Protein 4OKI (pdb70)

B-factor: mean 28.77, std 11.34, range [10.83, 97.24]

InterPro domains:
  IPR001227 Acyl transferase domain superfamily [G3DSA:3.40.366.10] (486-887)
  IPR006162 Phosphopantetheine attachment site [PS00012] (2100-2115)
  IPR009081 Phosphopantetheine binding ACP domain [PF00550] (2077-2141)
  IPR009081 Phosphopantetheine binding ACP domain [PS50075] (2069-2145)
  IPR011032 GroES-like superfamily [SSF50129] (1461-1596)
  IPR013154 Alcohol dehydrogenase-like, N-terminal [PF08240] (1485-1552)
  IPR013968 Polyketide synthase-like, ketoreductase domain [PF08659] (1802-1980)
  IPR014030 Beta-ketoacyl synthase-like, N-terminal domain [PF00109] (35-288)
  IPR014031 Beta-ketoacyl synthase, C-terminal domain [PF02801] (296-413)
  IPR014043 Acyl transferase domain [PF00698] (572-890)
  IPR014043 Acyl transferase domain [SM00827] (574-872)
  IPR016035 Acyl transferase/acyl hydrolase/lysophospholipase [SSF52151] (571-855)
  IPR016036 Malonyl-CoA ACP transacylase, ACP-binding [SSF55048] (694-757)
  IPR016039 Thiolase-like [G3DSA:3.40.47.10] (25-484)
  IPR016039 Thiolase-like [SSF53901] (32-411)
  IPR018201 Beta-ketoacyl synthase, active site [PS00606] (201-217)
  IPR020806 Polyketide synthase-like, phosphopantetheine-binding domain [SM00823] (2075-2145)
  IPR020807 Polyketide/metazoan fatty acid synthase-like, dehydratase domain [SM00826] (928-1093)
  IPR020841 Polyketide synthase, beta-ketoacyl synthase domain [PS52004] (34-462)
  IPR020841 Polyketide synthase, beta-ketoacyl synthase domain [SM00825] (37-465)

Organism: Mycobacterium tuberculosis (strain ATCC 25618 / H37Rv) (NCBI:txid83332)

CATH classification: 3.40.50.720

Sequence (360 aa):
NEAATFGVAYLTAWHSLCEVGRLSPGERRVLIHSATGGVGMMAAVSIAKMIGARRIYTTAGSDAKREMLSRLGVEYVGDSRSVDFADEILELTDGYGVDVVLNSLAGEAIQRGVQILAPGGRFIELGKKDVYADASLGLAALAKSASFSVVDLDLNLKLQPARYRQLLQHILQHVADGKLEVLGEAATFGVAYLTAWHSLCEVGRLS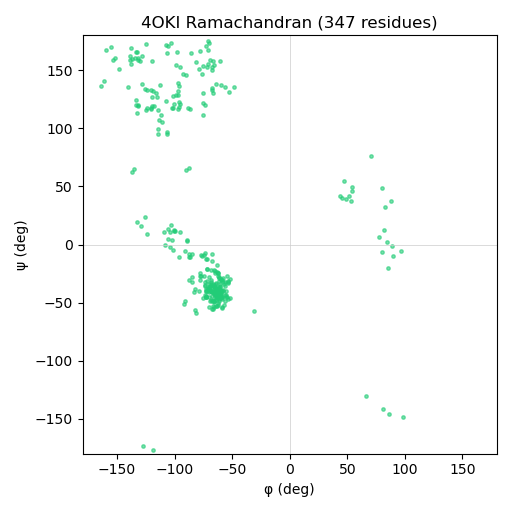SPGERVLIHSATGGVGMAAVSIAKMIGARRIYTTAGSDAKREMLSRLGVEYVGDSRSVDFADEILELTDGYGVDVVVLNSLAGEAIQRGVQILAPGGRFIELGKKDVYADASLGLAALAKSASFSVVDLDLNLKLQPARYRQLLQHILQHVADDGKLEVL

Radius of gyration: 20.5 Å; Cα contacts (8 Å, |Δi|>4): 747; chains: 2; bounding box: 50×54×50 Å

Solvent-accessible surface area: 15820 Å² total; per-residue (Å²): 114,151,88,66,92,60,8,72,9,8,9,10,0,21,19,0,0,34,66,6,0,66,13,33,104,42,23,37,0,0,0,4,43,0,38,34,50,40,5,22,1,0,0,2,0,0,85,64,30,41,14,91,7,2,0,0,1,39,39,115,60,90,55,89,82,0,57,164,50,48,32,80,25,42,5,53,17,193,32,28,90,1,0,90,80,0,58,146,93,7,137,54,91,0,0,10,0,0,4,0,56,24,67,49,127,6,5,67,60,0,4,116,3,14,2,46,20,0,15,0,0,0,26,11,147,103,116,50,1,49,150,29,57,2,34,0,32,48,0,9,116,9,3,4,0,7,4,4,52,14,96,33,14,55,155,82,77,66,47,117,11,155,124,17,50,105,89,0,73,86,40,42,82,79,64,127,2,125,66,39,112,121,102,36,97,88,20,61,5,9,11,8,0,17,20,0,0,33,66,7,0,69,13,35,106,41,22,37,0,0,0,5,38,0,31,14,20,32,4,36,1,0,0,2,0,0,77,61,31,40,13,96,6,3,0,0,2,18,42,107,63,87,50,102,96,0,57,178,53,64,28,81,25,40,5,51,19,192,36,44,86,1,0,92,79,0,61,141,96,8,145,54,94,0,0,9,0,0,3,0,55,22,68,47,66,7,4,69,61,0,7,116,4,22,2,47,20,0,15,1,0,0,38,15,163,108,118,55,3,45,150,30,60,4,36,0,34,50,0,9,131,9,3,4,0,8,5,7,56,15,97,40,14,55,159,88,77,69,62,124,9,151,127,14,49,122,92,0,71,106,34,52,84,65,62,126,3,126,64,73

Structure (mmCIF, N/CA/C/O backbone):
data_4OKI
#
_entry.id   4OKI
#
_cell.length_a   59.885
_cell.length_b   78.743
_cell.length_c   88.796
_cell.angle_alpha   90.000
_cell.angle_beta   90.000
_cell.angle_gamma   90.000
#
_symmetry.space_group_name_H-M   'P 21 21 21'
#
loop_
_entity.id
_entity.type
_entity.pdbx_description
1 polymer 'Phthiocerol synthesis polyketide synthase type I PpsC'
2 non-polymer 'SODIUM ION'
3 non-polymer (4S)-2-METHYL-2,4-PENTANEDIOL
4 water water
#
loop_
_atom_site.group_PDB
_atom_site.id
_atom_site.type_symbol
_atom_site.label_atom_id
_atom_site.label_alt_id
_atom_site.label_comp_id
_atom_site.label_asym_id
_atom_site.label_entity_id
_atom_site.label_seq_id
_atom_site.pdbx_PDB_ins_code
_atom_site.Cartn_x
_atom_site.Cartn_y
_atom_site.Cartn_z
_atom_site.occupancy
_atom_site.B_iso_or_equiv
_atom_site.auth_seq_id
_atom_site.auth_comp_id
_atom_site.auth_asym_id
_atom_site.auth_atom_id
_atom_site.pdbx_PDB_model_num
ATOM 1 N N . ASN A 1 35 ? -3.454 -36.529 17.937 1.00 40.91 670 ASN A N 1
ATOM 2 C CA . ASN A 1 35 ? -4.678 -35.893 17.264 1.00 39.72 670 ASN A CA 1
ATOM 3 C C . ASN A 1 35 ? -5.261 -34.791 18.157 1.00 39.38 670 ASN A C 1
ATOM 4 O O . ASN A 1 35 ? -5.536 -33.713 17.653 1.00 36.70 670 ASN A O 1
ATOM 6 N N . GLU A 1 36 ? -5.403 -35.041 19.471 1.00 32.42 671 GLU A N 1
ATOM 7 C CA . GLU A 1 36 ? -6.001 -34.051 20.412 1.00 29.85 671 GLU A CA 1
ATOM 8 C C . GLU A 1 36 ? -5.155 -32.817 20.444 1.00 28.62 671 GLU A C 1
ATOM 9 O O . GLU A 1 36 ? -5.764 -31.688 20.354 1.00 26.14 671 GLU A O 1
ATOM 15 N N . ALA A 1 37 ? -3.825 -32.953 20.545 1.00 27.07 672 ALA A N 1
ATOM 16 C CA . ALA A 1 37 ? -2.888 -31.766 20.636 1.00 24.91 672 ALA A CA 1
ATOM 17 C C . ALA A 1 37 ? -3.044 -30.976 19.340 1.00 28.09 672 ALA A C 1
ATOM 18 O O . ALA A 1 37 ? -3.184 -29.744 19.385 1.00 24.90 672 ALA A O 1
ATOM 20 N N . ALA A 1 38 ? -3.058 -31.643 18.206 1.00 26.84 673 ALA A N 1
ATOM 21 C CA . ALA A 1 38 ? -3.175 -30.975 16.937 1.00 26.03 673 ALA A CA 1
ATOM 22 C C . ALA A 1 38 ? -4.500 -30.225 16.770 1.00 24.80 673 ALA A C 1
ATOM 23 O O . ALA A 1 38 ? -4.534 -29.149 16.234 1.00 26.41 673 ALA A O 1
ATOM 25 N N . THR A 1 39 ? -5.579 -30.815 17.233 1.00 30.00 674 THR A N 1
ATOM 26 C CA . THR A 1 39 ? -6.888 -30.224 17.104 1.00 30.00 674 THR A CA 1
ATOM 27 C C . THR A 1 39 ? -6.938 -28.919 17.879 1.00 30.00 674 THR A C 1
ATOM 28 O O . THR A 1 39 ? -7.431 -27.945 17.409 1.00 30.00 674 THR A O 1
ATOM 32 N N . PHE A 1 40 ? -6.417 -28.967 19.081 1.00 24.51 675 PHE A N 1
ATOM 33 C CA . PHE A 1 40 ? -6.397 -27.798 19.939 1.00 20.86 675 PHE A CA 1
ATOM 34 C C . PHE A 1 40 ? -5.522 -26.735 19.273 1.00 21.62 675 PHE A C 1
ATOM 35 O O . PHE A 1 40 ? -5.965 -25.536 19.181 1.00 21.91 675 PHE A O 1
ATOM 43 N N . GLY A 1 41 ? -4.323 -27.052 18.747 1.00 22.59 676 GLY A N 1
ATOM 44 C CA . GLY A 1 41 ? -3.419 -26.029 18.168 1.00 20.41 676 GLY A CA 1
ATOM 45 C C . GLY A 1 41 ? -4.128 -25.362 16.952 1.00 22.54 676 GLY A C 1
ATOM 46 O O . GLY A 1 41 ? -3.949 -24.124 16.718 1.00 21.92 676 GLY A O 1
ATOM 47 N N . VAL A 1 42 ? -4.758 -26.157 16.079 1.00 21.82 677 VAL A N 1
ATOM 48 C CA . VAL A 1 42 ? -5.433 -25.584 14.889 1.00 23.08 677 VAL A CA 1
ATOM 49 C C . VAL A 1 42 ? -6.547 -24.626 15.405 1.00 21.45 677 VAL A C 1
ATOM 50 O O . VAL A 1 42 ? -6.642 -23.471 14.878 1.00 22.83 677 VAL A O 1
ATOM 54 N N . ALA A 1 43 ? -7.329 -25.026 16.397 1.00 21.85 678 ALA A N 1
ATOM 55 C CA . ALA A 1 43 ? -8.510 -24.236 16.805 1.00 19.53 678 ALA A CA 1
ATOM 56 C C . ALA A 1 43 ? -7.964 -22.921 17.364 1.00 20.24 678 ALA A C 1
ATOM 57 O O . ALA A 1 43 ? -8.509 -21.841 16.963 1.00 18.37 678 ALA A O 1
ATOM 59 N N . TYR A 1 44 ? -7.002 -22.982 18.250 1.00 18.61 679 TYR A N 1
ATOM 60 C CA . TYR A 1 44 ? -6.518 -21.788 18.897 1.00 18.62 679 TYR A CA 1
ATOM 61 C C . TYR A 1 44 ? -5.654 -20.884 18.007 1.00 18.24 679 TYR A C 1
ATOM 62 O O . TYR A 1 44 ? -5.740 -19.721 18.111 1.00 17.94 679 TYR A O 1
ATOM 71 N N . LEU A 1 45 ? -4.852 -21.459 17.129 1.00 30.00 680 LEU A N 1
ATOM 72 C CA . LEU A 1 45 ? -4.122 -20.642 16.182 1.00 30.00 680 LEU A CA 1
ATOM 73 C C . LEU A 1 45 ? -5.085 -19.928 15.243 1.00 30.00 680 LEU A C 1
ATOM 74 O O . LEU A 1 45 ? -4.905 -18.808 14.895 1.00 30.00 680 LEU A O 1
ATOM 79 N N . THR A 1 46 ? -6.109 -20.626 14.808 1.00 16.81 681 THR A N 1
ATOM 80 C CA . THR A 1 46 ? -7.061 -20.009 13.915 1.00 16.47 681 THR A CA 1
ATOM 81 C C . THR A 1 46 ? -7.769 -18.823 14.599 1.00 16.93 681 THR A C 1
ATOM 82 O O . THR A 1 46 ? -7.861 -17.763 14.069 1.00 18.16 681 THR A O 1
ATOM 86 N N . ALA A 1 47 ? -8.279 -19.084 15.776 1.00 16.58 682 ALA A N 1
ATOM 87 C CA . ALA A 1 47 ? -9.065 -18.039 16.504 1.00 16.59 682 ALA A CA 1
ATOM 88 C C . ALA A 1 47 ? -8.143 -16.910 16.908 1.00 18.15 682 ALA A C 1
ATOM 89 O O . ALA A 1 47 ? -8.590 -15.717 16.759 1.00 16.86 682 ALA A O 1
ATOM 91 N N . TRP A 1 48 ? -6.915 -17.152 17.383 1.00 17.10 683 TRP A N 1
ATOM 92 C CA . TRP A 1 48 ? -6.072 -16.032 17.798 1.00 16.47 683 TRP A CA 1
ATOM 93 C C . TRP A 1 48 ? -5.562 -15.262 16.617 1.00 17.52 683 TRP A C 1
ATOM 94 O O . TRP A 1 48 ? -5.595 -14.000 16.599 1.00 17.29 683 TRP A O 1
ATOM 105 N N . HIS A 1 49 ? -5.083 -15.883 15.528 1.00 16.89 684 HIS A N 1
ATOM 106 C CA . HIS A 1 49 ? -4.610 -15.114 14.405 1.00 14.82 684 HIS A CA 1
ATOM 107 C C . HIS A 1 49 ? -5.792 -14.319 13.854 1.00 15.93 684 HIS A C 1
ATOM 108 O O . HIS A 1 49 ? -5.613 -13.161 13.447 1.00 17.05 684 HIS A O 1
ATOM 115 N N . SER A 1 50 ? -6.975 -14.947 13.777 1.00 16.45 685 SER A N 1
ATOM 116 C CA . SER A 1 50 ? -8.121 -14.240 13.208 1.00 15.39 685 SER A CA 1
ATOM 117 C C . SER A 1 50 ? -8.560 -13.068 14.075 1.00 18.33 685 SER A C 1
ATOM 118 O O . SER A 1 50 ? -8.782 -11.977 13.509 1.00 17.02 685 SER A O 1
ATOM 121 N N . LEU A 1 51 ? -8.810 -13.284 15.350 1.00 16.76 686 LEU A N 1
ATOM 122 C CA . LEU A 1 51 ? -9.378 -12.160 16.195 1.00 15.47 686 LEU A CA 1
ATOM 123 C C . LEU A 1 51 ? -8.323 -11.208 16.585 1.00 21.01 686 LEU A C 1
ATOM 124 O O . LEU A 1 51 ? -8.613 -9.994 16.580 1.00 20.06 686 LEU A O 1
ATOM 129 N N . CYS A 1 52 ? -7.119 -11.627 16.934 1.00 18.14 687 CYS A N 1
ATOM 130 C CA . CYS A 1 52 ? -6.117 -10.701 17.488 1.00 18.17 687 CYS A CA 1
ATOM 131 C C . CYS A 1 52 ? -5.282 -10.110 16.441 1.00 18.65 687 CYS A C 1
ATOM 132 O O . CYS A 1 52 ? -5.079 -8.814 16.407 1.00 25.15 687 CYS A O 1
ATOM 135 N N . GLU A 1 53 ? -4.707 -10.879 15.495 1.00 16.76 688 GLU A N 1
ATOM 136 C CA . GLU A 1 53 ? -3.796 -10.315 14.553 1.00 17.29 688 GLU A CA 1
ATOM 137 C C . GLU A 1 53 ? -4.497 -9.633 13.377 1.00 20.12 688 GLU A C 1
ATOM 138 O O . GLU A 1 53 ? -4.268 -8.424 13.080 1.00 25.39 688 GLU A O 1
ATOM 144 N N . VAL A 1 54 ? -5.345 -10.356 12.678 1.00 16.09 689 VAL A N 1
ATOM 145 C CA . VAL A 1 54 ? -6.068 -9.814 11.551 1.00 15.10 689 VAL A CA 1
ATOM 146 C C . VAL A 1 54 ? -7.180 -8.914 12.087 1.00 16.35 689 VAL A C 1
ATOM 147 O O . VAL A 1 54 ? -7.393 -7.844 11.457 1.00 20.64 689 VAL A O 1
ATOM 151 N N . GLY A 1 55 ? -7.936 -9.330 13.073 1.00 15.94 690 GLY A N 1
ATOM 152 C CA . GLY A 1 55 ? -9.151 -8.643 13.463 1.00 18.58 690 GLY A CA 1
ATOM 153 C C . GLY A 1 55 ? -8.886 -7.535 14.442 1.00 18.27 690 GLY A C 1
ATOM 154 O O . GLY A 1 55 ? -9.868 -6.849 14.720 1.00 19.57 690 GLY A O 1
ATOM 155 N N . ARG A 1 56 ? -7.719 -7.397 15.009 1.00 17.37 691 ARG A N 1
ATOM 156 C CA . ARG A 1 56 ? -7.447 -6.298 15.919 1.00 20.17 691 ARG A CA 1
ATOM 157 C C . ARG A 1 56 ? -8.526 -6.136 16.983 1.00 20.83 691 ARG A C 1
ATOM 158 O O . ARG A 1 56 ? -8.890 -5.049 17.330 1.00 19.37 691 ARG A O 1
ATOM 166 N N . LEU A 1 57 ? -9.040 -7.229 17.496 1.00 30.00 692 LEU A N 1
ATOM 167 C CA . LEU A 1 57 ? -10.161 -7.146 18.406 1.00 30.00 692 LEU A CA 1
ATOM 168 C C . LEU A 1 57 ? -9.803 -6.493 19.722 1.00 30.00 692 LEU A C 1
ATOM 169 O O . LEU A 1 57 ? -8.868 -6.862 20.329 1.00 30.00 692 LEU A O 1
ATOM 174 N N . SER A 1 58 ? -10.599 -5.574 20.183 1.00 18.89 693 SER A N 1
ATOM 175 C CA . SER A 1 58 ? -10.217 -4.874 21.371 1.00 23.55 693 SER A CA 1
ATOM 176 C C . SER A 1 58 ? -11.350 -4.777 22.394 1.00 22.91 693 SER A C 1
ATOM 177 O O . SER A 1 58 ? -12.452 -5.045 22.088 1.00 20.77 693 SER A O 1
ATOM 180 N N . PRO A 1 59 ? -11.048 -4.412 23.631 1.00 21.69 694 PRO A N 1
ATOM 181 C CA . PRO A 1 59 ? -12.075 -4.494 24.639 1.00 22.30 694 PRO A CA 1
ATOM 182 C C . PRO A 1 59 ? -13.313 -3.633 24.341 1.00 18.94 694 PRO A C 1
ATOM 183 O O . PRO A 1 59 ? -13.237 -2.492 23.776 1.00 23.24 694 PRO A O 1
ATOM 187 N N . GLY A 1 60 ? -14.456 -4.217 24.580 1.00 22.32 695 GLY A N 1
ATOM 188 C CA . GLY A 1 60 ? -15.751 -3.611 24.303 1.00 21.92 695 GLY A CA 1
ATOM 189 C C . GLY A 1 60 ? -16.217 -3.669 22.874 1.00 24.09 695 GLY A C 1
ATOM 190 O O . GLY A 1 60 ? -17.343 -3.336 22.550 1.00 24.56 695 GLY A O 1
ATOM 191 N N . GLU A 1 61 ? -15.362 -4.145 21.959 1.00 20.29 696 GLU A N 1
ATOM 192 C CA . GLU A 1 61 ? -15.886 -4.332 20.590 1.00 20.39 696 GLU A CA 1
ATOM 193 C C . GLU A 1 61 ? -16.829 -5.473 20.511 1.00 17.88 696 GLU A C 1
ATOM 194 O O . GLU A 1 61 ? -16.747 -6.388 21.348 1.00 19.87 696 GLU A O 1
ATOM 200 N N . ARG A 1 62 ? -17.705 -5.409 19.535 1.00 17.62 697 ARG A N 1
ATOM 201 C CA A ARG A 1 62 ? -18.761 -6.416 19.312 0.50 18.67 697 ARG A CA 1
ATOM 202 C CA B ARG A 1 62 ? -18.750 -6.421 19.310 0.50 18.54 697 ARG A CA 1
ATOM 203 C C . ARG A 1 62 ? -18.229 -7.403 18.238 1.00 17.81 697 ARG A C 1
ATOM 204 O O . ARG A 1 62 ? -17.834 -6.961 17.157 1.00 18.30 697 ARG A O 1
ATOM 219 N N . VAL A 1 63 ? -18.109 -8.658 18.638 1.00 16.34 698 VAL A N 1
ATOM 220 C CA . VAL A 1 63 ? -17.685 -9.710 17.755 1.00 14.80 698 VAL A CA 1
ATOM 221 C C . VAL A 1 63 ? -18.790 -10.763 17.549 1.00 14.71 698 VAL A C 1
ATOM 222 O O . VAL A 1 63 ? -19.394 -11.224 18.456 1.00 17.35 698 VAL A O 1
ATOM 226 N N . LEU A 1 64 ? -19.020 -11.064 16.281 1.00 30.00 699 LEU A N 1
ATOM 227 C CA . LEU A 1 64 ? -19.947 -12.077 15.892 1.00 30.00 699 LEU A CA 1
ATOM 228 C C . LEU A 1 64 ? -19.158 -13.343 15.534 1.00 30.00 699 LEU A C 1
ATOM 229 O O . LEU A 1 64 ? -18.402 -13.328 14.667 1.00 30.00 699 LEU A O 1
ATOM 234 N N . ILE A 1 65 ? -19.401 -14.399 16.286 1.00 15.22 700 ILE A N 1
ATOM 235 C CA . ILE A 1 65 ? -18.736 -15.695 16.102 1.00 14.92 700 ILE A CA 1
ATOM 236 C C . ILE A 1 65 ? -19.767 -16.732 15.649 1.00 14.65 700 ILE A C 1
ATOM 237 O O . ILE A 1 65 ? -20.544 -17.165 16.394 1.00 16.51 700 ILE A O 1
ATOM 242 N N . HIS A 1 66 ? -19.714 -17.118 14.393 1.00 15.86 701 HIS A N 1
ATOM 243 C CA . HIS A 1 66 ? -20.631 -18.098 13.873 1.00 16.31 701 HIS A CA 1
ATOM 244 C C . HIS A 1 66 ? -20.230 -19.496 14.264 1.00 17.42 701 HIS A C 1
ATOM 245 O O . HIS A 1 66 ? -19.085 -19.750 14.471 1.00 18.73 701 HIS A O 1
ATOM 252 N N . SER A 1 67 ? -21.206 -20.378 14.376 1.00 18.73 702 SER A N 1
ATOM 253 C CA . SER A 1 67 ? -20.934 -21.779 14.817 1.00 20.30 702 SER A CA 1
ATOM 254 C C . SER A 1 67 ? -20.040 -21.797 16.027 1.00 19.69 702 SER A C 1
ATOM 255 O O . SER A 1 67 ? -18.982 -22.483 16.157 1.00 22.15 702 SER A O 1
ATOM 258 N N . ALA A 1 68 ? -20.469 -21.063 17.069 1.00 18.17 703 ALA A N 1
ATOM 259 C CA . ALA A 1 68 ? -19.613 -20.830 18.154 1.00 18.74 703 ALA A CA 1
ATOM 260 C C . ALA A 1 68 ? -19.364 -22.036 19.105 1.00 20.52 703 ALA A C 1
ATOM 261 O O . ALA A 1 68 ? -18.491 -21.919 19.942 1.00 23.56 703 ALA A O 1
ATOM 263 N N . THR A 1 69 ? -20.138 -23.140 18.866 1.00 23.29 704 THR A N 1
ATOM 264 C CA . THR A 1 69 ? -19.871 -24.330 19.662 1.00 25.25 704 THR A CA 1
ATOM 265 C C . THR A 1 69 ? -18.867 -25.224 18.980 1.00 23.74 704 THR A C 1
ATOM 266 O O . THR A 1 69 ? -18.406 -26.206 19.629 1.00 27.47 704 THR A O 1
ATOM 270 N N . GLY A 1 70 ? -18.445 -24.930 17.774 1.00 23.51 705 GLY A N 1
ATOM 271 C CA . GLY A 1 70 ? -17.342 -25.694 17.140 1.00 25.21 705 GLY A CA 1
ATOM 272 C C . GLY A 1 70 ? -15.965 -25.440 17.760 1.00 22.54 705 GLY A C 1
ATOM 273 O O . GLY A 1 70 ? -15.830 -24.635 18.689 1.00 21.92 705 GLY A O 1
ATOM 274 N N . GLY A 1 71 ? -14.920 -26.142 17.340 1.00 21.19 706 GLY A N 1
ATOM 275 C CA . GLY A 1 71 ? -13.645 -26.000 17.994 1.00 20.14 706 GLY A CA 1
ATOM 276 C C . GLY A 1 71 ? -13.095 -24.573 17.841 1.00 19.24 706 GLY A C 1
ATOM 277 O O . GLY A 1 71 ? -12.649 -23.974 18.814 1.00 20.05 706 GLY A O 1
ATOM 278 N N . VAL A 1 72 ? -13.050 -24.128 16.581 1.00 19.40 707 VAL A N 1
ATOM 279 C CA . VAL A 1 72 ? -12.536 -22.731 16.372 1.00 17.94 707 VAL A CA 1
ATOM 280 C C . VAL A 1 72 ? -13.519 -21.773 17.075 1.00 17.50 707 VAL A C 1
ATOM 281 O O . VAL A 1 72 ? -13.014 -20.755 17.656 1.00 18.50 707 VAL A O 1
ATOM 285 N N . GLY A 1 73 ? -14.819 -21.999 16.927 1.00 18.44 708 GLY A N 1
ATOM 286 C CA . GLY A 1 73 ? -15.811 -21.078 17.540 1.00 19.25 708 GLY A CA 1
ATOM 287 C C . GLY A 1 73 ? -15.599 -20.890 19.037 1.00 20.10 708 GLY A C 1
ATOM 288 O O . GLY A 1 73 ? -15.562 -19.743 19.566 1.00 18.62 708 GLY A O 1
ATOM 289 N N . MET A 1 74 ? -15.364 -22.009 19.745 1.00 17.81 709 MET A N 1
ATOM 290 C CA A MET A 1 74 ? -15.110 -21.953 21.166 0.50 18.84 709 MET A CA 1
ATOM 291 C CA B MET A 1 74 ? -15.109 -21.956 21.156 0.50 19.26 709 MET A CA 1
ATOM 292 C C . MET A 1 74 ? -13.809 -21.367 21.525 1.00 18.00 709 MET A C 1
ATOM 293 O O . MET A 1 74 ? -13.715 -20.702 22.560 1.00 19.61 709 MET A O 1
ATOM 302 N N . ALA A 1 75 ? -12.772 -21.591 20.697 1.00 17.50 710 ALA A N 1
ATOM 303 C CA . ALA A 1 75 ? -11.452 -20.960 20.895 1.00 18.36 710 ALA A CA 1
ATOM 304 C C . ALA A 1 75 ? -11.697 -19.402 20.798 1.00 17.86 710 ALA A C 1
ATOM 305 O O . ALA A 1 75 ? -11.182 -18.605 21.578 1.00 19.59 710 ALA A O 1
ATOM 307 N N . ALA A 1 76 ? -12.519 -19.019 19.800 1.00 17.90 711 ALA A N 1
ATOM 308 C CA . ALA A 1 76 ? -12.782 -17.573 19.615 1.00 17.14 711 ALA A CA 1
ATOM 309 C C . ALA A 1 76 ? -13.604 -17.036 20.748 1.00 17.27 711 ALA A C 1
ATOM 310 O O . ALA A 1 76 ? -13.291 -15.918 21.178 1.00 17.41 711 ALA A O 1
ATOM 312 N N . VAL A 1 77 ? -14.597 -17.783 21.247 1.00 16.13 712 VAL A N 1
ATOM 313 C CA . VAL A 1 77 ? -15.341 -17.288 22.466 1.00 17.60 712 VAL A CA 1
ATOM 314 C C . VAL A 1 77 ? -14.371 -17.109 23.638 1.00 19.79 712 VAL A C 1
ATOM 315 O O . VAL A 1 77 ? -14.369 -16.059 24.328 1.00 18.62 712 VAL A O 1
ATOM 319 N N . SER A 1 78 ? -13.487 -18.123 23.850 1.00 19.18 713 SER A N 1
ATOM 320 C CA . SER A 1 78 ? -12.510 -18.018 24.943 1.00 18.74 713 SER A CA 1
ATOM 321 C C . SER A 1 78 ? -11.576 -16.800 24.824 1.00 18.89 713 SER A C 1
ATOM 322 O O . SER A 1 78 ? -11.366 -16.105 25.829 1.00 20.08 713 SER A O 1
ATOM 325 N N . ILE A 1 79 ? -11.082 -16.518 23.620 1.00 17.97 714 ILE A N 1
ATOM 326 C CA . ILE A 1 79 ? -10.173 -15.385 23.391 1.00 17.11 714 ILE A CA 1
ATOM 327 C C . ILE A 1 79 ? -11.006 -14.096 23.489 1.00 19.75 714 ILE A C 1
ATOM 328 O O . ILE A 1 79 ? -10.475 -13.120 24.092 1.00 19.83 714 ILE A O 1
ATOM 333 N N . ALA A 1 80 ? -12.230 -14.034 22.965 1.00 18.06 715 ALA A N 1
ATOM 334 C CA . ALA A 1 80 ? -13.065 -12.844 23.083 1.00 19.98 715 ALA A CA 1
ATOM 335 C C . ALA A 1 80 ? -13.314 -12.541 24.554 1.00 20.99 715 ALA A C 1
ATOM 336 O O . ALA A 1 80 ? -13.297 -11.331 24.916 1.00 20.58 715 ALA A O 1
ATOM 338 N N . LYS A 1 81 ? -13.547 -13.565 25.374 1.00 19.75 716 LYS A N 1
ATOM 339 C CA . LYS A 1 81 ? -13.752 -13.331 26.848 1.00 22.91 716 LYS A CA 1
ATOM 340 C C . LYS A 1 81 ? -12.477 -12.759 27.455 1.00 22.23 716 LYS A C 1
ATOM 341 O O . LYS A 1 81 ? -12.534 -11.841 28.328 1.00 24.91 716 LYS A O 1
ATOM 347 N N . MET A 1 82 ? -11.307 -13.218 27.033 1.00 20.89 717 MET A N 1
ATOM 348 C CA . MET A 1 82 ? -10.036 -12.722 27.575 1.00 21.04 717 MET A CA 1
ATOM 349 C C . MET A 1 82 ? -9.891 -11.267 27.268 1.00 22.37 717 MET A C 1
ATOM 350 O O . MET A 1 82 ? -9.574 -10.442 28.200 1.00 24.71 717 MET A O 1
ATOM 355 N N . ILE A 1 83 ? -10.232 -10.912 26.031 1.00 22.30 718 ILE A N 1
ATOM 356 C CA . ILE A 1 83 ? -10.153 -9.520 25.583 1.00 24.68 718 ILE A CA 1
ATOM 357 C C . ILE A 1 83 ? -11.183 -8.611 26.210 1.00 22.95 718 ILE A C 1
ATOM 358 O O . ILE A 1 83 ? -10.879 -7.417 26.388 1.00 26.07 718 ILE A O 1
ATOM 363 N N . GLY A 1 84 ? -12.326 -9.136 26.607 1.00 22.00 719 GLY A N 1
ATOM 364 C CA . GLY A 1 84 ? -13.424 -8.311 27.128 1.00 23.95 719 GLY A CA 1
ATOM 365 C C . GLY A 1 84 ? -14.221 -7.730 26.000 1.00 24.35 719 GLY A C 1
ATOM 366 O O . GLY A 1 84 ? -14.837 -6.633 26.106 1.00 23.91 719 GLY A O 1
ATOM 367 N N . ALA A 1 85 ? -14.317 -8.476 24.886 1.00 21.18 720 ALA A N 1
ATOM 368 C CA . ALA A 1 85 ? -15.294 -8.082 23.864 1.00 18.79 720 ALA A CA 1
ATOM 369 C C . ALA A 1 85 ? -16.754 -8.411 24.210 1.00 18.81 720 A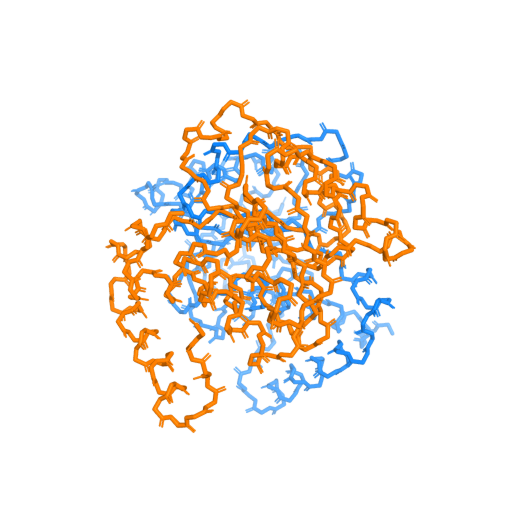LA A C 1
ATOM 370 O O . ALA A 1 85 ? -17.025 -9.171 25.148 1.00 24.17 720 ALA A O 1
ATOM 372 N N A ARG A 1 86 ? -17.692 -7.887 23.436 0.50 19.12 721 ARG A N 1
ATOM 373 N N B ARG A 1 86 ? -17.737 -7.864 23.490 0.50 19.06 721 ARG A N 1
ATOM 374 C CA A ARG A 1 86 ? -19.087 -8.190 23.578 0.50 20.69 721 ARG A CA 1
ATOM 375 C CA B ARG A 1 86 ? -19.130 -8.270 23.680 0.50 20.30 721 ARG A CA 1
ATOM 376 C C A ARG A 1 86 ? -19.435 -9.238 22.498 0.50 19.01 721 ARG A C 1
ATOM 377 C C B ARG A 1 86 ? -19.380 -9.260 22.552 0.50 19.14 721 ARG A C 1
ATOM 378 O O A ARG A 1 86 ? -19.269 -8.917 21.283 0.50 20.62 721 ARG A O 1
ATOM 379 O O B ARG A 1 86 ? -19.087 -8.938 21.372 0.50 20.95 721 ARG A O 1
ATOM 394 N N . ILE A 1 87 ? -19.933 -10.390 22.948 1.00 20.86 722 ILE A N 1
ATOM 395 C CA . ILE A 1 87 ? -19.890 -11.596 22.057 1.00 19.72 722 ILE A CA 1
ATOM 396 C C . ILE A 1 87 ? -21.277 -11.900 21.567 1.00 19.15 722 ILE A C 1
ATOM 397 O O . ILE A 1 87 ? -22.266 -12.080 22.346 1.00 20.60 722 ILE A O 1
ATOM 402 N N . TYR A 1 88 ? -21.401 -11.973 20.255 1.00 17.84 723 TYR A N 1
ATOM 403 C CA . TYR A 1 88 ? -22.592 -12.374 19.562 1.00 17.70 723 TYR A CA 1
ATOM 404 C C . TYR A 1 88 ? -22.298 -13.719 18.866 1.00 19.36 723 TYR A C 1
ATOM 405 O O . TYR A 1 88 ? -21.246 -13.853 18.340 1.00 18.27 723 TYR A O 1
ATOM 414 N N . THR A 1 89 ? -23.209 -14.678 18.909 1.00 20.20 724 THR A N 1
ATOM 415 C CA . THR A 1 89 ? -22.957 -16.027 18.418 1.00 16.60 724 THR A CA 1
ATOM 416 C C . THR A 1 89 ? -24.115 -16.617 17.651 1.00 18.86 724 THR A C 1
ATOM 417 O O . THR A 1 89 ? -25.211 -16.164 17.752 1.00 20.38 724 THR A O 1
ATOM 421 N N . THR A 1 90 ? -23.836 -17.657 16.891 1.00 30.00 725 THR A N 1
ATOM 422 C CA . THR A 1 90 ? -24.868 -18.463 16.293 1.00 30.00 725 THR A CA 1
ATOM 423 C C . THR A 1 90 ? -24.483 -19.921 16.420 1.00 30.00 725 THR A C 1
ATOM 424 O O . THR A 1 90 ? -23.362 -20.228 16.587 1.00 30.00 725 THR A O 1
ATOM 428 N N . ALA A 1 91 ? -25.477 -20.781 16.392 1.00 21.00 726 ALA A N 1
ATOM 429 C CA . ALA A 1 91 ? -25.269 -22.212 16.380 1.00 22.01 726 ALA A CA 1
ATOM 430 C C . ALA A 1 91 ? -26.467 -22.893 15.765 1.00 25.29 726 ALA A C 1
ATOM 431 O O . ALA A 1 91 ? -27.432 -22.251 15.488 1.00 25.23 726 ALA A O 1
ATOM 433 N N . GLY A 1 92 ? -26.380 -24.185 15.488 1.00 28.73 727 GLY A N 1
ATOM 434 C CA . GLY A 1 92 ? -27.352 -24.702 14.525 1.00 30.97 727 GLY A CA 1
ATOM 435 C C . GLY A 1 92 ? -28.465 -25.603 15.105 1.00 37.80 727 GLY A C 1
ATOM 436 O O . GLY A 1 92 ? -29.259 -26.110 14.329 1.00 41.76 727 GLY A O 1
ATOM 437 N N . SER A 1 93 ? -28.435 -25.835 16.410 1.00 39.45 728 SER A N 1
ATOM 438 C CA . SER A 1 93 ? -29.411 -26.638 17.138 1.00 43.81 728 SER A CA 1
ATOM 439 C C . SER A 1 93 ? -29.886 -25.911 18.378 1.00 45.55 728 SER A C 1
ATOM 440 O O . SER A 1 93 ? -29.154 -25.035 18.916 1.00 39.61 728 SER A O 1
ATOM 443 N N . ASP A 1 94 ? -31.054 -26.318 18.916 1.00 41.33 729 ASP A N 1
ATOM 444 C CA . ASP A 1 94 ? -31.466 -25.803 20.230 1.00 41.38 729 ASP A CA 1
ATOM 445 C C . ASP A 1 94 ? -30.497 -26.131 21.330 1.00 39.26 729 ASP A C 1
ATOM 446 O O . ASP A 1 94 ? -30.252 -25.270 22.152 1.00 38.25 729 ASP A O 1
ATOM 451 N N . ALA A 1 95 ? -29.954 -27.368 21.386 1.00 40.19 730 ALA A N 1
ATOM 452 C CA . ALA A 1 95 ? -29.046 -27.674 22.538 1.00 43.63 730 ALA A CA 1
ATOM 453 C C . ALA A 1 95 ? -27.711 -26.927 22.467 1.00 35.60 730 ALA A C 1
ATOM 454 O O . ALA A 1 95 ? -27.118 -26.582 23.498 1.00 41.03 730 ALA A O 1
ATOM 456 N N . LYS A 1 96 ? -27.235 -26.729 21.247 1.00 43.11 731 LYS A N 1
ATOM 457 C CA . LYS A 1 96 ? -25.973 -25.970 21.106 1.00 40.90 731 LYS A CA 1
ATOM 458 C C . LYS A 1 96 ? -26.177 -24.494 21.418 1.00 30.27 731 LYS A C 1
ATOM 459 O O . LYS A 1 96 ? -25.361 -23.899 22.107 1.00 32.80 731 LYS A O 1
ATOM 465 N N . ARG A 1 97 ? -27.328 -23.980 21.009 1.00 32.11 732 ARG A N 1
ATOM 466 C CA . ARG A 1 97 ? -27.698 -22.601 21.378 1.00 31.59 732 ARG A CA 1
ATOM 467 C C . ARG A 1 97 ? -27.849 -22.446 22.880 1.00 31.73 732 ARG A C 1
ATOM 468 O O . ARG A 1 97 ? -27.332 -21.506 23.480 1.00 28.97 732 ARG A O 1
ATOM 476 N N . GLU A 1 98 ? -28.465 -23.452 23.543 1.00 32.03 733 GLU A N 1
ATOM 477 C CA . GLU A 1 98 ? -28.538 -23.395 24.995 1.00 39.46 733 GLU A CA 1
ATOM 478 C C . GLU A 1 98 ? -27.144 -23.400 25.621 1.00 32.86 733 GLU A C 1
ATOM 479 O O . GLU A 1 98 ? -26.867 -22.649 26.565 1.00 33.34 733 GLU A O 1
ATOM 485 N N . MET A 1 99 ? -26.232 -24.221 25.070 1.00 37.78 734 MET A N 1
ATOM 486 C CA . MET A 1 99 ? -24.867 -24.301 25.605 1.00 40.31 734 MET A CA 1
ATOM 487 C C . MET A 1 99 ? -24.269 -22.890 25.523 1.00 36.67 734 MET A C 1
ATOM 488 O O . MET A 1 99 ? -23.659 -22.380 26.480 1.00 35.72 734 MET A O 1
ATOM 493 N N . LEU A 1 100 ? -24.462 -22.222 24.382 1.00 33.71 735 LEU A N 1
ATOM 494 C CA . LEU A 1 100 ? -23.945 -20.815 24.318 1.00 32.72 735 LEU A CA 1
ATOM 495 C C . LEU A 1 100 ? -24.632 -19.836 25.274 1.00 33.83 735 LEU A C 1
ATOM 496 O O . LEU A 1 100 ? -24.013 -18.954 25.859 1.00 32.74 735 LEU A O 1
ATOM 501 N N . SER A 1 101 ? -25.935 -19.997 25.474 1.00 38.53 736 SER A N 1
ATOM 502 C CA . SER A 1 101 ? -26.579 -19.041 26.395 1.00 40.29 736 SER A CA 1
ATOM 503 C C . SER A 1 101 ? -26.013 -19.191 27.795 1.00 39.12 736 SER A C 1
ATOM 504 O O . SER A 1 101 ? -25.826 -18.173 28.475 1.00 40.90 736 SER A O 1
ATOM 507 N N . ARG A 1 102 ? -25.649 -20.414 28.182 1.00 33.40 737 ARG A N 1
ATOM 508 C CA . ARG A 1 102 ? -24.990 -20.604 29.486 1.00 40.80 737 ARG A CA 1
ATOM 509 C C . ARG A 1 102 ? -23.606 -19.942 29.638 1.00 44.06 737 ARG A C 1
ATOM 510 O O . ARG A 1 102 ? -23.210 -19.659 30.762 1.00 40.58 737 ARG A O 1
ATOM 518 N N . LEU A 1 103 ? -22.892 -19.663 28.524 1.00 35.27 738 LEU A N 1
ATOM 519 C CA . LEU A 1 103 ? -21.559 -19.013 28.588 1.00 37.30 738 LEU A CA 1
ATOM 520 C C . LEU A 1 103 ? -21.661 -17.543 28.914 1.00 35.80 738 LEU A C 1
ATOM 521 O O . LEU A 1 103 ? -20.630 -16.905 29.186 1.00 42.43 738 LEU A O 1
ATOM 526 N N . GLY A 1 104 ? -22.873 -16.982 28.912 1.00 35.27 739 GLY A N 1
ATOM 527 C CA . GLY A 1 104 ? -23.039 -15.577 29.190 1.00 32.64 739 GLY A CA 1
ATOM 528 C C . GLY A 1 104 ? -22.494 -14.750 28.045 1.00 40.37 739 GLY A C 1
ATOM 529 O O . GLY A 1 104 ? -21.356 -14.289 28.051 1.00 46.66 739 GLY A O 1
ATOM 530 N N . VAL A 1 105 ? -23.259 -14.703 26.982 1.00 31.19 740 VAL A N 1
ATOM 531 C CA . VAL A 1 105 ? -22.883 -13.883 25.855 1.00 28.70 740 VAL A CA 1
ATOM 532 C C . VAL A 1 105 ? -24.040 -12.973 25.581 1.00 27.48 740 VAL A C 1
ATOM 533 O O . VAL A 1 105 ? -25.138 -13.127 26.172 1.00 29.67 740 VAL A O 1
ATOM 537 N N . GLU A 1 106 ? -23.853 -12.027 24.676 1.00 24.44 741 GLU A N 1
ATOM 538 C CA . GLU A 1 106 ? -24.896 -11.013 24.408 1.00 24.06 741 GLU A CA 1
ATOM 539 C C . GLU A 1 106 ? -26.022 -11.543 23.554 1.00 25.51 741 GLU A C 1
ATOM 540 O O . GLU A 1 106 ? -27.135 -11.022 23.567 1.00 27.75 741 GLU A O 1
ATOM 546 N N . TYR A 1 107 ? -25.754 -12.559 22.689 1.00 23.65 742 TYR A N 1
ATOM 547 C CA . TYR A 1 107 ? -26.736 -12.934 21.713 1.00 22.26 742 TYR A CA 1
ATOM 548 C C . TYR A 1 107 ? -26.396 -14.321 21.214 1.00 22.04 742 TYR A C 1
ATOM 549 O O . TYR A 1 107 ? -25.233 -14.608 21.039 1.00 22.67 742 TYR A O 1
ATOM 558 N N . VAL A 1 108 ? -27.454 -15.119 21.017 1.00 21.91 743 VAL A N 1
ATOM 559 C CA . VAL A 1 108 ? -27.347 -16.472 20.409 1.00 22.77 743 VAL A CA 1
ATOM 560 C C . VAL A 1 108 ? -28.410 -16.564 19.345 1.00 27.33 743 VAL A C 1
ATOM 561 O O . VAL A 1 108 ? -29.647 -16.520 19.623 1.00 30.69 743 VAL A O 1
ATOM 565 N N . GLY A 1 109 ? -27.998 -16.798 18.089 1.00 22.38 744 GLY A N 1
ATOM 566 C CA . GLY A 1 109 ? -28.928 -16.886 17.005 1.00 20.39 744 GLY A CA 1
ATOM 567 C C . GLY A 1 109 ? -28.716 -18.165 16.226 1.00 19.50 744 GLY A C 1
ATOM 568 O O . GLY A 1 109 ? -27.914 -18.998 16.643 1.00 20.09 744 GLY A O 1
ATOM 569 N N . ASP A 1 110 ? -29.448 -18.261 15.114 1.00 25.37 745 ASP A N 1
ATOM 570 C CA . ASP A 1 110 ? -29.472 -19.542 14.328 1.00 25.16 745 ASP A CA 1
ATOM 571 C C . ASP A 1 110 ? -28.459 -19.404 13.162 1.00 21.90 745 ASP A C 1
ATOM 572 O O . ASP A 1 110 ? -28.521 -18.500 12.341 1.00 26.47 745 ASP A O 1
ATOM 577 N N . SER A 1 111 ? -27.455 -20.276 13.236 1.00 22.77 746 SER A N 1
ATOM 578 C CA . SER A 1 111 ? -26.478 -20.354 12.124 1.00 22.73 746 SER A CA 1
ATOM 579 C C . SER A 1 111 ? -27.018 -20.891 10.815 1.00 24.87 746 SER A C 1
ATOM 580 O O . SER A 1 111 ? -26.319 -20.813 9.800 1.00 28.32 746 SER A O 1
ATOM 583 N N . ARG A 1 112 ? -28.250 -21.385 10.847 1.00 24.06 747 ARG A N 1
ATOM 584 C CA . ARG A 1 112 ? -28.850 -21.889 9.574 1.00 27.66 747 ARG A CA 1
ATOM 585 C C . ARG A 1 112 ? -29.811 -20.934 8.928 1.00 30.04 747 ARG A C 1
ATOM 586 O O . ARG A 1 112 ? -30.527 -21.298 7.967 1.00 33.57 747 ARG A O 1
ATOM 594 N N . SER A 1 113 ? -29.853 -19.693 9.394 1.00 26.95 748 SER A N 1
ATOM 595 C CA . SER A 1 113 ? -30.699 -18.715 8.821 1.00 31.06 748 SER A CA 1
ATOM 596 C C . SER A 1 113 ? -29.888 -17.421 8.628 1.00 27.43 748 SER A C 1
ATOM 597 O O . SER A 1 113 ? -28.744 -17.332 9.213 1.00 31.79 748 SER A O 1
ATOM 600 N N . VAL A 1 114 ? -30.389 -16.469 7.844 1.00 28.51 749 VAL A N 1
ATOM 601 C CA . VAL A 1 114 ? -29.707 -15.164 7.753 1.00 26.96 749 VAL A CA 1
ATOM 602 C C . VAL A 1 114 ? -30.445 -14.140 8.681 1.00 25.87 749 VAL A C 1
ATOM 603 O O . VAL A 1 114 ? -30.110 -12.952 8.669 1.00 25.32 749 VAL A O 1
ATOM 607 N N . ASP A 1 115 ? -31.358 -14.649 9.546 1.00 27.54 750 ASP A N 1
ATOM 608 C CA . ASP A 1 115 ? -32.158 -13.768 10.429 1.00 25.61 750 ASP A CA 1
ATOM 609 C C . ASP A 1 115 ? -31.239 -13.080 11.418 1.00 24.58 750 ASP A C 1
ATOM 610 O O . ASP A 1 115 ? -31.562 -11.992 11.953 1.00 26.52 750 ASP A O 1
ATOM 615 N N . PHE A 1 116 ? -30.069 -13.664 11.659 1.00 22.84 751 PHE A N 1
ATOM 616 C CA . PHE A 1 116 ? -29.176 -12.992 12.639 1.00 22.88 751 PHE A CA 1
ATOM 617 C C . PHE A 1 116 ? -28.804 -11.565 12.273 1.00 21.15 751 PHE A C 1
ATOM 618 O O . PHE A 1 116 ? -28.476 -10.844 13.209 1.00 20.46 751 PHE A O 1
ATOM 626 N N . ALA A 1 117 ? -28.761 -11.242 11.004 1.00 20.31 752 ALA A N 1
ATOM 627 C CA . ALA A 1 117 ? -28.313 -9.944 10.522 1.00 22.36 752 ALA A CA 1
ATOM 628 C C . ALA A 1 117 ? -29.356 -8.920 11.046 1.00 25.58 752 ALA A C 1
ATOM 629 O O . ALA A 1 117 ? -28.983 -7.986 11.754 1.00 22.88 752 ALA A O 1
ATOM 631 N N . ASP A 1 118 ? -30.637 -9.146 10.765 1.00 24.14 753 ASP A N 1
ATOM 632 C CA . ASP A 1 118 ? -31.647 -8.208 11.303 1.00 27.89 753 ASP A CA 1
ATOM 633 C C . ASP A 1 118 ? -31.772 -8.201 12.772 1.00 26.52 753 ASP A C 1
ATOM 634 O O . ASP A 1 118 ? -31.987 -7.124 13.410 1.00 25.75 753 ASP A O 1
ATOM 639 N N . GLU A 1 119 ? -31.603 -9.390 13.378 1.00 22.85 754 GLU A N 1
ATOM 640 C CA . GLU A 1 119 ? -31.696 -9.525 14.802 1.00 24.11 754 GLU A CA 1
ATOM 641 C C . GLU A 1 119 ? -30.619 -8.733 15.528 1.00 24.81 754 GLU A C 1
ATOM 642 O O . GLU A 1 119 ? -30.863 -8.088 16.565 1.00 25.73 754 GLU A O 1
ATOM 648 N N . ILE A 1 120 ? -29.374 -8.845 15.031 1.00 20.41 755 ILE A N 1
ATOM 649 C CA . ILE A 1 120 ? -28.308 -8.099 15.639 1.00 20.86 755 ILE A CA 1
ATOM 650 C C . ILE A 1 120 ? -28.428 -6.583 15.396 1.00 24.80 755 ILE A C 1
ATOM 651 O O . ILE A 1 120 ? -28.050 -5.782 16.294 1.00 24.31 755 ILE A O 1
ATOM 656 N N . LEU A 1 121 ? -28.887 -6.177 14.246 1.00 25.14 756 LEU A N 1
ATOM 657 C CA . LEU A 1 121 ? -29.101 -4.717 14.025 1.00 24.99 756 LEU A CA 1
ATOM 658 C C . LEU A 1 121 ? -30.148 -4.222 15.029 1.00 29.58 756 LEU A C 1
ATOM 659 O O . LEU A 1 121 ? -29.953 -3.129 15.617 1.00 31.39 756 LEU A O 1
ATOM 664 N N . GLU A 1 122 ? -31.175 -5.027 15.290 1.00 28.34 757 GLU A N 1
ATOM 665 C CA . GLU A 1 122 ? -32.201 -4.540 16.257 1.00 30.62 757 GLU A CA 1
ATOM 666 C C . GLU A 1 122 ? -31.579 -4.488 17.649 1.00 34.65 757 GLU A C 1
ATOM 667 O O . GLU A 1 122 ? -31.709 -3.473 18.386 1.00 31.96 757 GLU A O 1
ATOM 673 N N . LEU A 1 123 ? -30.887 -5.571 18.057 1.00 29.42 758 LEU A N 1
ATOM 674 C CA . LEU A 1 123 ? -30.301 -5.575 19.382 1.00 27.48 758 LEU A CA 1
ATOM 675 C C . LEU A 1 123 ? -29.313 -4.459 19.648 1.00 30.81 758 LEU A C 1
ATOM 676 O O . LEU A 1 123 ? -29.200 -4.018 20.828 1.00 30.71 758 LEU A O 1
ATOM 681 N N . THR A 1 124 ? -28.591 -3.992 18.612 1.00 26.40 759 THR A N 1
ATOM 682 C CA . THR A 1 124 ? -27.491 -3.014 18.740 1.00 27.95 759 THR A CA 1
ATOM 683 C C . THR A 1 124 ? -27.961 -1.659 18.275 1.00 25.91 759 THR A C 1
ATOM 684 O O . THR A 1 124 ? -27.122 -0.769 18.054 1.00 27.94 759 THR A O 1
ATOM 688 N N . ASP A 1 125 ? -29.275 -1.534 18.063 1.00 30.78 760 ASP A N 1
ATOM 689 C CA . ASP A 1 125 ? -29.880 -0.249 17.625 1.00 35.67 760 ASP A CA 1
ATOM 690 C C . ASP A 1 125 ? -29.205 0.273 16.384 1.00 34.91 760 ASP A C 1
ATOM 691 O O . ASP A 1 125 ? -28.861 1.441 16.316 1.00 32.56 760 ASP A O 1
ATOM 696 N N . GLY A 1 126 ? -28.990 -0.609 15.377 1.00 29.44 761 GLY A N 1
ATOM 697 C CA . GLY A 1 126 ? -28.392 -0.152 14.138 1.00 27.18 761 GLY A CA 1
ATOM 698 C C . GLY A 1 126 ? -26.866 -0.175 14.008 1.00 25.74 761 GLY A C 1
ATOM 699 O O . GLY A 1 126 ? -26.374 -0.031 12.891 1.00 31.16 761 GLY A O 1
ATOM 700 N N . TYR A 1 127 ? -26.164 -0.423 15.123 1.00 26.18 762 TYR A N 1
ATOM 701 C CA . TYR A 1 127 ? -24.714 -0.292 15.137 1.00 23.95 762 TYR A CA 1
ATOM 702 C C . TYR A 1 127 ? -24.117 -1.516 14.317 1.00 23.03 762 TYR A C 1
ATOM 703 O O . TYR A 1 127 ? -23.247 -1.267 13.469 1.00 26.02 762 TYR A O 1
ATOM 712 N N . GLY A 1 128 ? -24.651 -2.698 14.581 1.00 24.50 763 GLY A N 1
ATOM 713 C CA . GLY A 1 128 ? -24.075 -3.949 13.899 1.00 23.53 763 GLY A CA 1
ATOM 714 C C . GLY A 1 128 ? -22.926 -4.388 14.770 1.00 21.74 763 GLY A C 1
ATOM 715 O O . GLY A 1 128 ? -23.013 -4.408 16.040 1.00 21.08 763 GLY A O 1
ATOM 716 N N . VAL A 1 129 ? -21.863 -4.950 14.090 1.00 18.42 764 VAL A N 1
ATOM 717 C CA . VAL A 1 129 ? -20.713 -5.505 14.883 1.00 19.35 764 VAL A CA 1
ATOM 718 C C . VAL A 1 129 ? -19.392 -5.034 14.348 1.00 16.82 764 VAL A C 1
ATOM 719 O O . VAL A 1 129 ? -19.299 -4.568 13.163 1.00 18.97 764 VAL A O 1
ATOM 723 N N . ASP A 1 130 ? -18.373 -5.090 15.174 1.00 15.90 765 ASP A N 1
ATOM 724 C CA . ASP A 1 130 ? -17.065 -4.641 14.804 1.00 16.32 765 ASP A CA 1
ATOM 725 C C . ASP A 1 130 ? -16.233 -5.700 14.069 1.00 15.19 765 ASP A C 1
ATOM 726 O O . ASP A 1 130 ? -15.448 -5.393 13.268 1.00 17.19 765 ASP A O 1
ATOM 731 N N . VAL A 1 131 ? -16.455 -6.950 14.418 1.00 30.00 766 VAL A N 1
ATOM 732 C CA . VAL A 1 131 ? -15.698 -8.046 13.838 1.00 30.00 766 VAL A CA 1
ATOM 733 C C . VAL A 1 131 ? -16.635 -9.222 13.577 1.00 30.00 766 VAL A C 1
ATOM 734 O O . VAL A 1 131 ? -17.429 -9.519 14.386 1.00 30.00 766 VAL A O 1
ATOM 738 N N . VAL A 1 132 ? -16.525 -9.846 12.408 1.00 15.64 767 VAL A N 1
ATOM 739 C CA . VAL A 1 132 ? -17.276 -11.051 12.135 1.00 14.54 767 VAL A CA 1
ATOM 740 C C . VAL A 1 132 ? -16.290 -12.175 11.843 1.00 13.93 767 VAL A C 1
ATOM 741 O O . VAL A 1 132 ? -15.476 -12.010 11.030 1.00 16.42 767 VAL A O 1
ATOM 745 N N . LEU A 1 133 ? -16.429 -13.278 12.548 1.00 30.00 768 LEU A N 1
ATOM 746 C CA . LEU A 1 133 ? -15.626 -14.477 12.314 1.00 30.00 768 LEU A CA 1
ATOM 747 C C . LEU A 1 133 ? -16.537 -15.499 11.651 1.00 30.00 768 LEU A C 1
ATOM 748 O O . LEU A 1 133 ? -17.272 -16.174 12.286 1.00 30.00 768 LEU A O 1
ATOM 753 N N . ASN A 1 134 ? -16.450 -15.540 10.337 1.00 15.27 769 ASN A N 1
ATOM 754 C CA . ASN A 1 134 ? -17.403 -16.255 9.494 1.00 13.92 769 ASN A CA 1
ATOM 755 C C . ASN A 1 134 ? -16.939 -17.598 8.974 1.00 16.36 769 ASN A C 1
ATOM 756 O O . ASN A 1 134 ? -15.936 -17.718 8.394 1.00 17.75 769 ASN A O 1
ATOM 761 N N . SER A 1 135 ? -17.784 -18.577 9.208 1.00 18.03 770 SER A N 1
ATOM 762 C CA . SER A 1 135 ? -17.538 -19.942 8.650 1.00 18.01 770 SER A CA 1
ATOM 763 C C . SER A 1 135 ? -18.816 -20.355 7.969 1.00 20.97 770 SER A C 1
ATOM 764 O O . SER A 1 135 ? -18.942 -21.566 7.721 1.00 23.74 770 SER A O 1
ATOM 767 N N . LEU A 1 136 ? -19.723 -19.465 7.694 1.00 18.28 771 LEU A N 1
ATOM 768 C CA . LEU A 1 136 ? -20.990 -19.814 6.971 1.00 20.28 771 LEU A CA 1
ATOM 769 C C . LEU A 1 136 ? -20.844 -19.545 5.495 1.00 20.67 771 LEU A C 1
ATOM 770 O O . LEU A 1 136 ? -20.091 -18.668 4.993 1.00 23.16 771 LEU A O 1
ATOM 775 N N . ALA A 1 137 ? -21.632 -20.317 4.695 1.00 22.25 772 ALA A N 1
ATOM 776 C CA . ALA A 1 137 ? -21.542 -20.206 3.230 1.00 21.76 772 ALA A CA 1
ATOM 777 C C . ALA A 1 137 ? -22.728 -19.496 2.712 1.00 21.67 772 ALA A C 1
ATOM 778 O O . ALA A 1 137 ? -23.671 -19.326 3.458 1.00 28.53 772 ALA A O 1
ATOM 780 N N . GLY A 1 138 ? -22.717 -19.023 1.460 1.00 23.02 773 GLY A N 1
ATOM 781 C CA . GLY A 1 138 ? -23.964 -18.530 0.890 1.00 22.47 773 GLY A CA 1
ATOM 782 C C . GLY A 1 138 ? -24.323 -17.133 1.292 1.00 26.30 773 GLY A C 1
ATOM 783 O O . GLY A 1 138 ? -23.458 -16.267 1.444 1.00 26.93 773 GLY A O 1
ATOM 784 N N . GLU A 1 139 ? -25.619 -16.927 1.510 1.00 22.66 774 GLU A N 1
ATOM 785 C CA . GLU A 1 139 ? -26.184 -15.575 1.787 1.00 22.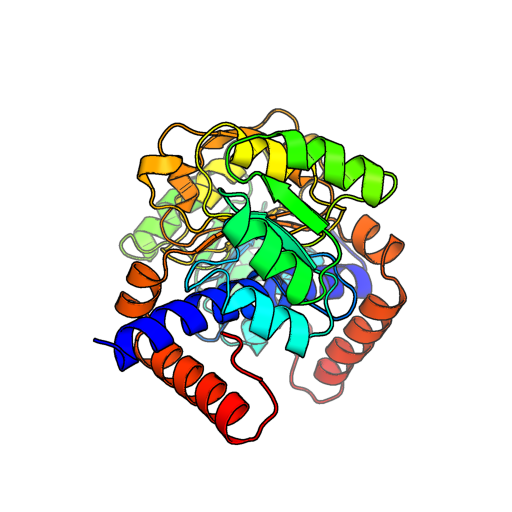63 774 GLU A CA 1
ATOM 786 C C . GLU A 1 139 ? -25.556 -14.990 3.100 1.00 22.71 774 GLU A C 1
ATOM 787 O O . GLU A 1 139 ? -25.495 -13.761 3.168 1.00 22.54 774 GLU A O 1
ATOM 793 N N . ALA A 1 140 ? -25.139 -15.832 4.026 1.00 24.62 775 ALA A N 1
ATOM 794 C CA . ALA A 1 140 ? -24.627 -15.299 5.300 1.00 24.37 775 ALA A CA 1
ATOM 795 C C . ALA A 1 140 ? -23.400 -14.465 5.073 1.00 21.12 775 ALA A C 1
ATOM 796 O O . ALA A 1 140 ? -23.118 -13.598 5.941 1.00 20.72 775 ALA A O 1
ATOM 798 N N . ILE A 1 141 ? -22.657 -14.659 4.017 1.00 19.99 776 ILE A N 1
ATOM 799 C CA . ILE A 1 141 ? -21.420 -13.847 3.805 1.00 19.46 776 ILE A CA 1
ATOM 800 C C . ILE A 1 141 ? -21.850 -12.415 3.480 1.00 21.98 776 ILE A C 1
ATOM 801 O O . ILE A 1 141 ? -21.405 -11.480 4.163 1.00 21.38 776 ILE A O 1
ATOM 806 N N . GLN A 1 142 ? -22.708 -12.190 2.489 1.00 21.69 777 GLN A N 1
ATOM 807 C CA . GLN A 1 142 ? -23.116 -10.836 2.198 1.00 23.50 777 GLN A CA 1
ATOM 808 C C . GLN A 1 142 ? -23.857 -10.255 3.399 1.00 22.51 777 GLN A C 1
ATOM 809 O O . GLN A 1 142 ? -23.652 -9.081 3.670 1.00 22.80 777 GLN A O 1
ATOM 815 N N . ARG A 1 143 ? -24.687 -11.019 4.107 1.00 20.06 778 ARG A N 1
ATOM 816 C CA . ARG A 1 143 ? -25.492 -10.398 5.210 1.00 22.89 778 ARG A CA 1
ATOM 817 C C . ARG A 1 143 ? -24.535 -10.070 6.354 1.00 22.98 778 ARG A C 1
ATOM 818 O O . ARG A 1 143 ? -24.742 -9.002 7.005 1.00 22.30 778 ARG A O 1
ATOM 826 N N . GLY A 1 144 ? -23.457 -10.847 6.561 1.00 19.28 779 GLY A N 1
ATOM 827 C CA . GLY A 1 144 ? -22.518 -10.436 7.660 1.00 17.81 779 GLY A CA 1
ATOM 828 C C . GLY A 1 144 ? -21.723 -9.238 7.239 1.00 19.43 779 GLY A C 1
ATOM 829 O O . GLY A 1 144 ? -21.457 -8.400 8.119 1.00 20.05 779 GLY A O 1
ATOM 830 N N . VAL A 1 145 ? -21.336 -9.072 5.980 1.00 18.35 780 VAL A N 1
ATOM 831 C CA . VAL A 1 145 ? -20.600 -7.874 5.540 1.00 20.52 780 VAL A CA 1
ATOM 832 C C . VAL A 1 145 ? -21.524 -6.630 5.713 1.00 21.60 780 VAL A C 1
ATOM 833 O O . VAL A 1 145 ? -21.073 -5.589 6.216 1.00 21.03 780 VAL A O 1
ATOM 837 N N . GLN A 1 146 ? -22.805 -6.873 5.522 1.00 20.35 781 GLN A N 1
ATOM 838 C CA . GLN A 1 146 ? -23.750 -5.671 5.577 1.00 20.75 781 GLN A CA 1
ATOM 839 C C . GLN A 1 146 ? -23.897 -5.184 6.994 1.00 23.17 781 GLN A C 1
ATOM 840 O O . GLN A 1 146 ? -24.263 -4.031 7.159 1.00 28.25 781 GLN A O 1
ATOM 846 N N . ILE A 1 147 ? -23.625 -5.974 8.008 1.00 19.61 782 ILE A N 1
ATOM 847 C CA . ILE A 1 147 ? -23.836 -5.529 9.383 1.00 18.61 782 ILE A CA 1
ATOM 848 C C . ILE A 1 147 ? -22.521 -5.084 10.035 1.00 18.87 782 ILE A C 1
ATOM 849 O O . ILE A 1 147 ? -22.527 -4.823 11.216 1.00 19.43 782 ILE A O 1
ATOM 854 N N . LEU A 1 148 ? -21.446 -4.908 9.232 1.00 18.82 783 LEU A N 1
ATOM 855 C CA . LEU A 1 148 ? -20.217 -4.345 9.809 1.00 18.65 783 LEU A CA 1
ATOM 856 C C . LEU A 1 148 ? -20.498 -2.865 10.192 1.00 17.36 783 LEU A C 1
ATOM 857 O O . LEU A 1 148 ? -21.066 -2.115 9.373 1.00 21.48 783 LEU A O 1
ATOM 862 N N . ALA A 1 149 ? -20.047 -2.529 11.402 1.00 17.81 784 ALA A N 1
ATOM 863 C CA . ALA A 1 149 ? -19.986 -1.065 11.821 1.00 20.32 784 ALA A CA 1
ATOM 864 C C . ALA A 1 149 ? -18.896 -0.423 11.056 1.00 19.76 784 ALA A C 1
ATOM 865 O O . ALA A 1 149 ? -18.029 -1.061 10.446 1.00 18.32 784 ALA A O 1
ATOM 867 N N . PRO A 1 150 ? -18.774 0.926 11.039 1.00 18.10 785 PRO A N 1
ATOM 868 C CA . PRO A 1 150 ? -17.586 1.585 10.625 1.00 17.49 785 PRO A CA 1
ATOM 869 C C . PRO A 1 150 ? -16.334 1.070 11.379 1.00 17.64 785 PRO A C 1
ATOM 870 O O . PRO A 1 150 ? -16.381 0.753 12.582 1.00 18.50 785 PRO A O 1
ATOM 874 N N . GLY A 1 151 ? -15.310 0.770 10.561 1.00 17.24 786 GLY A N 1
ATOM 875 C CA . GLY A 1 151 ? -14.060 0.202 11.060 1.00 17.53 786 GLY A CA 1
ATOM 876 C C . GLY A 1 151 ? -14.154 -1.337 11.090 1.00 15.69 786 GLY A C 1
ATOM 877 O O . GLY A 1 151 ? -13.190 -1.955 11.633 1.00 17.66 786 GLY A O 1
ATOM 878 N N . GLY A 1 152 ? -15.305 -1.835 10.699 1.00 15.81 787 GLY A N 1
ATOM 879 C CA . GLY A 1 152 ? -15.531 -3.331 10.895 1.00 16.07 787 GLY A CA 1
ATOM 880 C C . GLY A 1 152 ? -14.610 -4.201 10.004 1.00 13.88 787 GLY A C 1
ATOM 881 O O . GLY A 1 152 ? -14.176 -3.836 8.953 1.00 15.62 787 GLY A O 1
ATOM 882 N N . ARG A 1 153 ? -14.383 -5.384 10.544 1.00 15.24 788 ARG A N 1
ATOM 883 C CA . ARG A 1 153 ? -13.523 -6.384 9.959 1.00 15.40 788 ARG A CA 1
ATOM 884 C C . ARG A 1 153 ? -14.279 -7.697 9.783 1.00 13.95 788 ARG A C 1
ATOM 885 O O . ARG A 1 153 ? -14.650 -8.294 10.735 1.00 15.76 788 ARG A O 1
ATOM 893 N N . PHE A 1 154 ? -14.435 -8.092 8.527 1.00 15.94 789 PHE A N 1
ATOM 894 C CA . PHE A 1 154 ? -15.067 -9.376 8.260 1.00 15.41 789 PHE A CA 1
ATOM 895 C C . PHE A 1 154 ? -13.921 -10.394 8.008 1.00 14.45 789 PHE A C 1
ATOM 896 O O . PHE A 1 154 ? -13.048 -10.066 7.208 1.00 14.92 789 PHE A O 1
ATOM 904 N N . ILE A 1 155 ? -13.953 -11.539 8.710 1.00 15.47 790 ILE A N 1
ATOM 905 C CA . ILE A 1 155 ? -12.855 -12.535 8.593 1.00 14.22 790 ILE A CA 1
ATOM 906 C C . ILE A 1 155 ? -13.572 -13.789 8.028 1.00 13.63 790 ILE A C 1
ATOM 907 O O . ILE A 1 155 ? -14.473 -14.291 8.662 1.00 16.01 790 ILE A O 1
ATOM 912 N N . GLU A 1 156 ? -13.122 -14.192 6.844 1.00 14.94 791 GLU A N 1
ATOM 913 C CA . GLU A 1 156 ? -13.731 -15.374 6.157 1.00 15.65 791 GLU A CA 1
ATOM 914 C C . GLU A 1 156 ? -12.782 -16.597 6.410 1.00 16.96 791 GLU A C 1
ATOM 915 O O . GLU A 1 156 ? -11.658 -16.584 5.998 1.00 18.17 791 GLU A O 1
ATOM 921 N N . LEU A 1 157 ? -13.342 -17.649 7.039 1.00 16.30 792 LEU A N 1
ATOM 922 C CA . LEU A 1 157 ? -12.526 -18.897 7.330 1.00 17.37 792 LEU A CA 1
ATOM 923 C C . LEU A 1 157 ? -12.845 -20.019 6.312 1.00 23.43 792 LEU A C 1
ATOM 924 O O . LEU A 1 157 ? -12.165 -21.047 6.333 1.00 26.68 792 LEU A O 1
ATOM 929 N N . GLY A 1 158 ? -13.776 -19.796 5.458 1.00 22.28 793 GLY A N 1
ATOM 930 C CA . GLY A 1 158 ? -14.179 -20.882 4.479 1.00 29.07 793 GLY A CA 1
ATOM 931 C C . GLY A 1 158 ? -13.070 -21.176 3.520 1.00 30.32 793 GLY A C 1
ATOM 932 O O . GLY A 1 158 ? -12.257 -20.351 3.201 1.00 29.40 793 GLY A O 1
ATOM 933 N N . LYS A 1 159 ? -13.122 -22.393 2.933 1.00 35.81 794 LYS A N 1
ATOM 934 C CA . LYS A 1 159 ? -12.197 -22.696 1.867 1.00 38.88 794 LYS A CA 1
ATOM 935 C C . LYS A 1 159 ? -12.701 -22.023 0.637 1.00 37.64 794 LYS A C 1
ATOM 936 O O . LYS A 1 159 ? -13.865 -21.578 0.575 1.00 35.65 794 LYS A O 1
ATOM 942 N N . LYS A 1 160 ? -11.839 -21.954 -0.360 1.00 33.25 795 LYS A N 1
ATOM 943 C CA . LYS A 1 160 ? -12.053 -21.173 -1.539 1.00 30.64 795 LYS A CA 1
ATOM 944 C C . LYS A 1 160 ? -13.346 -21.592 -2.330 1.00 33.97 795 LYS A C 1
ATOM 945 O O . LYS A 1 160 ? -14.007 -20.754 -2.960 1.00 32.27 795 LYS A O 1
ATOM 951 N N . ASP A 1 161 ? -13.707 -22.863 -2.244 1.00 39.14 796 ASP A N 1
ATOM 952 C CA . ASP A 1 161 ? -14.859 -23.353 -3.023 1.00 38.84 796 ASP A CA 1
ATOM 953 C C . ASP A 1 161 ? -16.134 -22.725 -2.451 1.00 38.87 796 ASP A C 1
ATOM 954 O O . ASP A 1 161 ? -17.118 -22.562 -3.175 1.00 40.12 796 ASP A O 1
ATOM 959 N N . VAL A 1 162 ? -16.102 -22.276 -1.177 1.00 31.05 797 VAL A N 1
ATOM 960 C CA . VAL A 1 162 ? -17.286 -21.623 -0.607 1.00 33.55 797 VAL A CA 1
ATOM 961 C C . VAL A 1 162 ? -17.625 -20.289 -1.318 1.00 30.26 797 VAL A C 1
ATOM 962 O O . VAL A 1 162 ? -18.844 -20.009 -1.527 1.00 35.02 797 VAL A O 1
ATOM 966 N N . TYR A 1 163 ? -16.634 -19.475 -1.730 1.00 30.93 798 TYR A N 1
ATOM 967 C CA . TYR A 1 163 ? -16.871 -18.126 -2.347 1.00 35.95 798 TYR A CA 1
ATOM 968 C C . TYR A 1 163 ? -16.185 -17.979 -3.703 1.00 30.41 798 TYR A C 1
ATOM 969 O O . TYR A 1 163 ? -15.949 -16.895 -4.164 1.00 31.04 798 TYR A O 1
ATOM 978 N N . ALA A 1 164 ? -15.907 -19.121 -4.376 1.00 35.03 799 ALA A N 1
ATOM 979 C CA . ALA A 1 164 ? -15.143 -19.062 -5.595 1.00 37.44 799 ALA A CA 1
ATOM 980 C C . ALA A 1 164 ? -15.822 -18.157 -6.648 1.00 34.19 799 ALA A C 1
ATOM 981 O O . ALA A 1 164 ? -15.137 -17.424 -7.385 1.00 33.48 799 ALA A O 1
ATOM 983 N N . ASP A 1 165 ? -17.169 -18.204 -6.771 1.00 34.43 800 ASP A N 1
ATOM 984 C CA . ASP A 1 165 ? -17.804 -17.257 -7.729 1.00 33.00 800 ASP A CA 1
ATOM 985 C C . ASP A 1 165 ? -18.534 -16.081 -7.023 1.00 38.32 800 ASP A C 1
ATOM 986 O O . ASP A 1 165 ? -19.267 -15.290 -7.672 1.00 34.66 800 ASP A O 1
ATOM 991 N N . ALA A 1 166 ? -18.264 -15.930 -5.718 1.00 33.40 801 ALA A N 1
ATOM 992 C CA . ALA A 1 166 ? -18.862 -14.809 -4.950 1.00 35.72 801 ALA A CA 1
ATOM 993 C C . ALA A 1 166 ? -18.151 -13.487 -5.257 1.00 38.52 801 ALA A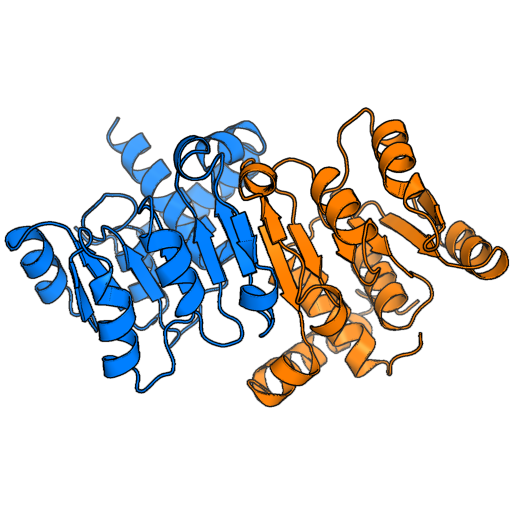 C 1
ATOM 994 O O . ALA A 1 166 ? -16.931 -13.469 -5.546 1.00 31.92 801 ALA A O 1
ATOM 996 N N . SER A 1 167 ? -18.903 -12.376 -5.246 1.00 35.33 802 SER A N 1
ATOM 997 C CA . SER A 1 167 ? -18.285 -11.095 -5.437 1.00 34.06 802 SER A CA 1
ATOM 998 C C . SER A 1 167 ? -18.766 -10.207 -4.269 1.00 32.87 802 SER A C 1
ATOM 999 O O . SER A 1 167 ? -19.740 -10.545 -3.528 1.00 35.50 802 SER A O 1
ATOM 1002 N N . LEU A 1 168 ? -18.017 -9.133 -4.094 1.00 33.79 803 LEU A N 1
ATOM 1003 C CA . LEU A 1 168 ? -18.242 -8.221 -2.987 1.00 31.65 803 LEU A CA 1
ATOM 1004 C C . LEU A 1 168 ? -18.201 -6.856 -3.635 1.00 30.61 803 LEU A C 1
ATOM 1005 O O . LEU A 1 168 ? -17.230 -6.559 -4.296 1.00 30.96 803 LEU A O 1
ATOM 1010 N N . GLY A 1 169 ? -19.255 -6.035 -3.484 1.00 29.99 804 GLY A N 1
ATOM 1011 C CA . GLY A 1 169 ? -19.196 -4.676 -3.970 1.00 29.13 804 GLY A CA 1
ATOM 1012 C C . GLY A 1 169 ? -18.339 -3.895 -3.002 1.00 30.23 804 GLY A C 1
ATOM 1013 O O . GLY A 1 169 ? -18.567 -3.918 -1.791 1.00 31.01 804 GLY A O 1
ATOM 1014 N N . LEU A 1 170 ? -17.392 -3.186 -3.542 1.00 28.54 805 LEU A N 1
ATOM 1015 C CA . LEU A 1 170 ? -16.429 -2.539 -2.662 1.00 32.11 805 LEU A CA 1
ATOM 1016 C C . LEU A 1 170 ? -17.023 -1.360 -1.905 1.00 29.50 805 LEU A C 1
ATOM 1017 O O . LEU A 1 170 ? -16.469 -0.948 -0.867 1.00 27.89 805 LEU A O 1
ATOM 1022 N N . ALA A 1 171 ? -18.131 -0.768 -2.393 1.00 28.72 806 ALA A N 1
ATOM 1023 C CA . ALA A 1 171 ? -18.820 0.197 -1.594 1.00 28.26 806 ALA A CA 1
ATOM 1024 C C . ALA A 1 171 ? -19.214 -0.315 -0.218 1.00 24.22 806 ALA A C 1
ATOM 1025 O O . ALA A 1 171 ? -19.349 0.454 0.729 1.00 23.66 806 ALA A O 1
ATOM 1027 N N . ALA A 1 172 ? -19.427 -1.634 -0.051 1.00 22.31 807 ALA A N 1
ATOM 1028 C CA . ALA A 1 172 ? -19.765 -2.198 1.227 1.00 24.99 807 ALA A CA 1
ATOM 1029 C C . ALA A 1 172 ? -18.624 -2.005 2.261 1.00 19.43 807 ALA A C 1
ATOM 1030 O O . ALA A 1 172 ? -18.895 -2.144 3.475 1.00 21.31 807 ALA A O 1
ATOM 1032 N N . LEU A 1 173 ? -17.442 -1.712 1.782 1.00 20.97 808 LEU A N 1
ATOM 1033 C CA . LEU A 1 173 ? -16.293 -1.591 2.705 1.00 20.21 808 LEU A CA 1
ATOM 1034 C C . LEU A 1 173 ? -15.961 -0.118 2.962 1.00 21.48 808 LEU A C 1
ATOM 1035 O O . LEU A 1 173 ? -14.935 0.196 3.610 1.00 17.77 808 LEU A O 1
ATOM 1040 N N . ALA A 1 174 ? -16.794 0.790 2.401 1.00 20.78 809 ALA A N 1
ATOM 1041 C CA . ALA A 1 174 ? -16.297 2.164 2.454 1.00 21.09 809 ALA A CA 1
ATOM 1042 C C . ALA A 1 174 ? -16.064 2.813 3.771 1.00 19.56 809 ALA A C 1
ATOM 1043 O O . ALA A 1 174 ? -15.227 3.766 3.756 1.00 20.38 809 ALA A O 1
ATOM 1045 N N . LYS A 1 175 ? -16.730 2.387 4.822 1.00 18.88 810 LYS A N 1
ATOM 1046 C CA . LYS A 1 175 ? -16.572 3.050 6.113 1.00 20.36 810 LYS A CA 1
ATOM 1047 C C . LYS A 1 175 ? -15.414 2.346 6.852 1.00 17.20 810 LYS A C 1
ATOM 1048 O O . LYS A 1 175 ? -15.663 1.824 7.935 1.00 18.62 810 LYS A O 1
ATOM 1054 N N . SER A 1 176 ? -14.232 2.489 6.241 1.00 17.61 811 SER A N 1
ATOM 1055 C CA . SER A 1 176 ? -12.983 1.943 6.865 1.00 16.21 811 SER A CA 1
ATOM 1056 C C . SER A 1 176 ? -13.177 0.469 7.253 1.00 17.47 811 SER A C 1
ATOM 1057 O O . SER A 1 176 ? -12.684 0.065 8.283 1.00 18.08 811 SER A O 1
ATOM 1060 N N . ALA A 1 177 ? -13.826 -0.282 6.364 1.00 16.38 812 ALA A N 1
ATOM 1061 C CA . ALA A 1 177 ? -14.098 -1.690 6.725 1.00 16.43 812 ALA A CA 1
ATOM 1062 C C . ALA A 1 177 ? -13.179 -2.601 5.899 1.00 16.05 812 ALA A C 1
ATOM 1063 O O . ALA A 1 177 ? -12.509 -2.177 4.993 1.00 17.56 812 ALA A O 1
ATOM 1065 N N . SER A 1 178 ? -13.192 -3.905 6.235 1.00 15.28 813 SER A N 1
ATOM 1066 C CA . SER A 1 178 ? -12.226 -4.761 5.500 1.00 15.53 813 SER A CA 1
ATOM 1067 C C . SER A 1 178 ? -12.822 -6.190 5.436 1.00 14.25 813 SER A C 1
ATOM 1068 O O . SER A 1 178 ? -13.641 -6.546 6.240 1.00 16.44 813 SER A O 1
ATOM 1071 N N . PHE A 1 179 ? -12.253 -6.907 4.451 1.00 15.75 814 PHE A N 1
ATOM 1072 C CA . PHE A 1 179 ? -12.627 -8.318 4.264 1.00 15.59 814 PHE A CA 1
ATOM 1073 C C . PHE A 1 179 ? -11.301 -9.101 4.126 1.00 13.59 814 PHE A C 1
ATOM 1074 O O . PHE A 1 179 ? -10.498 -8.783 3.291 1.00 14.55 814 PHE A O 1
ATOM 1082 N N . SER A 1 180 ? -11.104 -10.031 5.052 1.00 14.16 815 SER A N 1
ATOM 1083 C CA . SER A 1 180 ? -9.831 -10.792 5.079 1.00 14.67 815 SER A CA 1
ATOM 1084 C C . SER A 1 180 ? -10.157 -12.271 5.048 1.00 15.82 815 SER A C 1
ATOM 1085 O O . SER A 1 180 ? -10.993 -12.723 5.837 1.00 16.83 815 SER A O 1
ATOM 1088 N N . VAL A 1 181 ? -9.450 -13.038 4.186 1.00 15.85 816 VAL A N 1
ATOM 1089 C CA . VAL A 1 181 ? -9.628 -14.527 4.276 1.00 16.94 816 VAL A CA 1
ATOM 1090 C C . VAL A 1 181 ? -8.469 -15.066 5.149 1.00 15.89 816 VAL A C 1
ATOM 1091 O O . VAL A 1 181 ? -7.308 -14.589 5.041 1.00 16.74 816 VAL A O 1
ATOM 1095 N N . VAL A 1 182 ? -8.824 -15.969 6.037 1.00 15.43 817 VAL A N 1
ATOM 1096 C CA . VAL A 1 182 ? -7.801 -16.693 6.812 1.00 15.87 817 VAL A CA 1
ATOM 1097 C C . VAL A 1 182 ? -7.868 -18.195 6.405 1.00 17.00 817 VAL A C 1
ATOM 1098 O O . VAL A 1 182 ? -8.870 -18.859 6.728 1.00 18.97 817 VAL A O 1
ATOM 1102 N N . ASP A 1 183 ? -6.792 -18.674 5.801 1.00 17.51 818 ASP A N 1
ATOM 1103 C CA . ASP A 1 183 ? -6.620 -20.162 5.482 1.00 19.36 818 ASP A CA 1
ATOM 1104 C C . ASP A 1 183 ? -5.445 -20.602 6.335 1.00 18.15 818 ASP A C 1
ATOM 1105 O O . ASP A 1 183 ? -4.286 -20.303 5.983 1.00 18.84 818 ASP A O 1
ATOM 1110 N N . LEU A 1 184 ? -5.687 -21.156 7.532 1.00 20.66 819 LEU A N 1
ATOM 1111 C CA . LEU A 1 184 ? -4.604 -21.418 8.507 1.00 18.99 819 LEU A CA 1
ATOM 1112 C C . LEU A 1 184 ? -3.734 -22.526 7.882 1.00 20.28 819 LEU A C 1
ATOM 1113 O O . LEU A 1 184 ? -2.520 -22.474 8.049 1.00 22.30 819 LEU A O 1
ATOM 1118 N N . ASP A 1 185 ? -4.358 -23.486 7.167 1.00 22.78 820 ASP A N 1
ATOM 1119 C CA . ASP A 1 185 ? -3.511 -24.539 6.577 1.00 27.87 820 ASP A CA 1
ATOM 1120 C C . ASP A 1 185 ? -2.411 -23.970 5.670 1.00 24.37 820 ASP A C 1
ATOM 1121 O O . ASP A 1 185 ? -1.241 -24.331 5.793 1.00 26.08 820 ASP A O 1
ATOM 1126 N N . LEU A 1 186 ? -2.795 -22.996 4.843 1.00 20.34 821 LEU A N 1
ATOM 1127 C CA . LEU A 1 186 ? -1.870 -22.343 3.969 1.00 18.04 821 LEU A CA 1
ATOM 1128 C C . LEU A 1 186 ? -0.879 -21.573 4.812 1.00 20.21 821 LEU A C 1
ATOM 1129 O O . LEU A 1 186 ? 0.313 -21.594 4.534 1.00 21.52 821 LEU A O 1
ATOM 1134 N N . ASN A 1 187 ? -1.357 -20.773 5.786 1.00 18.77 822 ASN A N 1
ATOM 1135 C CA . ASN A 1 187 ? -0.485 -19.960 6.564 1.00 18.28 822 ASN A CA 1
ATOM 1136 C C . ASN A 1 187 ? 0.648 -20.782 7.267 1.00 18.91 822 ASN A C 1
ATOM 1137 O O . ASN A 1 187 ? 1.742 -20.307 7.350 1.00 19.75 822 ASN A O 1
ATOM 1142 N N . LEU A 1 188 ? 0.272 -21.946 7.758 1.00 21.61 823 LEU A N 1
ATOM 1143 C CA . LEU A 1 188 ? 1.226 -22.901 8.457 1.00 22.29 823 LEU A CA 1
ATOM 1144 C C . LEU A 1 188 ? 2.276 -23.392 7.462 1.00 22.65 823 LEU A C 1
ATOM 1145 O O . LEU A 1 188 ? 3.432 -23.559 7.891 1.00 26.43 823 LEU A O 1
ATOM 1150 N N . LYS A 1 189 ? 1.885 -23.674 6.235 1.00 22.41 824 LYS A N 1
ATOM 1151 C CA . LYS A 1 189 ? 2.856 -24.103 5.160 1.00 24.20 824 LYS A CA 1
ATOM 1152 C C . LYS A 1 189 ? 3.832 -23.028 4.864 1.00 27.17 824 LYS A C 1
ATOM 1153 O O . LYS A 1 189 ? 5.016 -23.280 4.612 1.00 26.61 824 LYS A O 1
ATOM 1159 N N . LEU A 1 190 ? 3.362 -21.766 4.843 1.00 20.44 825 LEU A N 1
ATOM 1160 C CA . LEU A 1 190 ? 4.170 -20.688 4.386 1.00 21.47 825 LEU A CA 1
ATOM 1161 C C . LEU A 1 190 ? 5.085 -20.184 5.460 1.00 24.35 825 LEU A C 1
ATOM 1162 O O . LEU A 1 190 ? 6.182 -19.635 5.129 1.00 24.66 825 LEU A O 1
ATOM 1167 N N . GLN A 1 191 ? 4.622 -20.128 6.730 1.00 22.03 826 GLN A N 1
ATOM 1168 C CA . GLN A 1 191 ? 5.431 -19.468 7.764 1.00 21.02 826 GLN A CA 1
ATOM 1169 C C . GLN A 1 191 ? 5.445 -20.322 9.002 1.00 22.94 826 GLN A C 1
ATOM 1170 O O . GLN A 1 191 ? 5.004 -19.970 10.089 1.00 22.38 826 GLN A O 1
ATOM 1176 N N . PRO A 1 192 ? 6.042 -21.533 8.919 1.00 23.97 827 PRO A N 1
ATOM 1177 C CA . PRO A 1 192 ? 5.902 -22.458 10.066 1.00 23.04 827 PRO A CA 1
ATOM 1178 C C . PRO A 1 192 ? 6.583 -21.942 11.340 1.00 21.87 827 PRO A C 1
ATOM 1179 O O . PRO A 1 192 ? 6.070 -22.176 12.411 1.00 24.31 827 PRO A O 1
ATOM 1183 N N . ALA A 1 193 ? 7.727 -21.290 11.238 1.00 23.77 828 ALA A N 1
ATOM 1184 C CA . ALA A 1 193 ? 8.418 -20.775 12.427 1.00 25.68 828 ALA A CA 1
ATOM 1185 C C . ALA A 1 193 ? 7.557 -19.700 13.118 1.00 24.70 828 ALA A C 1
ATOM 1186 O O . ALA A 1 193 ? 7.410 -19.721 14.327 1.00 27.46 828 ALA A O 1
ATOM 1188 N N . ARG A 1 194 ? 6.948 -18.850 12.300 1.00 21.92 829 ARG A N 1
ATOM 1189 C CA . ARG A 1 194 ? 6.085 -17.781 12.913 1.00 23.99 829 ARG A CA 1
ATOM 1190 C C . ARG A 1 194 ? 4.917 -18.422 13.714 1.00 21.56 829 ARG A C 1
ATOM 1191 O O . ARG A 1 194 ? 4.566 -18.000 14.814 1.00 22.46 829 ARG A O 1
ATOM 1199 N N . TYR A 1 195 ? 4.305 -19.454 13.139 1.00 20.39 830 TYR A N 1
ATOM 1200 C CA . TYR A 1 195 ? 3.153 -20.096 13.802 1.00 20.35 830 TYR A CA 1
ATOM 1201 C C . TYR A 1 195 ? 3.586 -20.968 15.005 1.00 20.41 830 TYR A C 1
ATOM 1202 O O . TYR A 1 195 ? 2.855 -21.152 15.941 1.00 20.51 830 TYR A O 1
ATOM 1211 N N . ARG A 1 196 ? 4.823 -21.479 14.941 1.00 24.67 831 ARG A N 1
ATOM 1212 C CA . ARG A 1 196 ? 5.334 -22.159 16.119 1.00 25.42 831 ARG A CA 1
ATOM 1213 C C . ARG A 1 196 ? 5.503 -21.187 17.256 1.00 20.54 831 ARG A C 1
ATOM 1214 O O . ARG A 1 196 ? 5.116 -21.473 18.400 1.00 24.57 831 ARG A O 1
ATOM 1222 N N . GLN A 1 197 ? 6.041 -20.005 16.932 1.00 21.55 832 GLN A N 1
ATOM 1223 C CA . GLN A 1 197 ? 6.183 -18.943 17.952 1.00 24.11 832 GLN A CA 1
ATOM 1224 C C . GLN A 1 197 ? 4.809 -18.525 18.488 1.00 21.37 832 GLN A C 1
ATOM 1225 O O . GLN A 1 197 ? 4.629 -18.334 19.666 1.00 21.78 832 GLN A O 1
ATOM 1231 N N . LEU A 1 198 ? 3.816 -18.355 17.578 1.00 20.38 833 LEU A N 1
ATOM 1232 C CA . LEU A 1 198 ? 2.470 -17.961 18.062 1.00 19.99 833 LEU A CA 1
ATOM 1233 C C . LEU A 1 198 ? 1.856 -19.009 18.975 1.00 20.20 833 LEU A C 1
ATOM 1234 O O . LEU A 1 198 ? 1.299 -18.702 19.971 1.00 20.31 833 LEU A O 1
ATOM 1239 N N . LEU A 1 199 ? 1.980 -20.344 18.608 1.00 20.26 834 LEU A N 1
ATOM 1240 C CA . LEU A 1 199 ? 1.356 -21.344 19.428 1.00 21.91 834 LEU A CA 1
ATOM 1241 C C . LEU A 1 199 ? 2.039 -21.349 20.808 1.00 21.06 834 LEU A C 1
ATOM 1242 O O . LEU A 1 199 ? 1.323 -21.477 21.794 1.00 21.73 834 LEU A O 1
ATOM 1247 N N . GLN A 1 200 ? 3.372 -21.141 20.850 1.00 21.76 835 GLN A N 1
ATOM 1248 C CA . GLN A 1 200 ? 4.068 -21.071 22.157 1.00 24.61 835 GLN A CA 1
ATOM 1249 C C . GLN A 1 200 ? 3.553 -19.915 23.023 1.00 25.57 835 GLN A C 1
ATOM 1250 O O . GLN A 1 200 ? 3.265 -20.061 24.176 1.00 25.79 835 GLN A O 1
ATOM 1256 N N . HIS A 1 201 ? 3.315 -18.763 22.368 1.00 22.00 836 HIS A N 1
ATOM 1257 C CA . HIS A 1 201 ? 2.748 -17.593 23.046 1.00 26.41 836 HIS A CA 1
ATOM 1258 C C . HIS A 1 201 ? 1.371 -17.861 23.613 1.00 23.64 836 HIS A C 1
ATOM 1259 O O . HIS A 1 201 ? 1.066 -17.516 24.796 1.00 23.07 836 HIS A O 1
ATOM 1266 N N . ILE A 1 202 ? 0.490 -18.448 22.768 1.00 21.37 837 ILE A N 1
ATOM 1267 C CA . ILE A 1 202 ? -0.818 -18.819 23.262 1.00 20.32 837 ILE A CA 1
ATOM 1268 C C . ILE A 1 202 ? -0.756 -19.776 24.489 1.00 21.07 837 ILE A C 1
ATOM 1269 O O . ILE A 1 202 ? -1.488 -19.580 25.450 1.00 21.87 837 ILE A O 1
ATOM 1274 N N . LEU A 1 203 ? -0.003 -20.857 24.322 1.00 22.53 838 LEU A N 1
ATOM 1275 C CA . LEU A 1 203 ? 0.089 -21.854 25.383 1.00 22.72 838 LEU A CA 1
ATOM 1276 C C . LEU A 1 203 ? 0.655 -21.250 26.664 1.00 20.31 838 LEU A C 1
ATOM 1277 O O . LEU A 1 203 ? 0.164 -21.558 27.759 1.00 22.65 838 LEU A O 1
ATOM 1282 N N . GLN A 1 204 ? 1.662 -20.382 26.527 1.00 23.61 839 GLN A N 1
ATOM 1283 C CA . GLN A 1 204 ? 2.190 -19.646 27.708 1.00 24.55 839 GLN A CA 1
ATOM 1284 C C . GLN A 1 204 ? 1.090 -18.793 28.325 1.00 25.73 839 GLN A C 1
ATOM 1285 O O . GLN A 1 204 ? 0.909 -18.764 29.542 1.00 21.99 839 GLN A O 1
ATOM 1291 N N . HIS A 1 205 ? 0.262 -18.117 27.494 1.00 22.50 840 HIS A N 1
ATOM 1292 C CA . HIS A 1 205 ? -0.830 -17.407 28.084 1.00 23.07 840 HIS A CA 1
ATOM 1293 C C . HIS A 1 205 ? -1.810 -18.251 28.869 1.00 24.58 840 HIS A C 1
ATOM 1294 O O . HIS A 1 205 ? -2.336 -17.843 29.912 1.00 25.76 840 HIS A O 1
ATOM 1301 N N . VAL A 1 206 ? -2.155 -19.443 28.333 1.00 22.14 841 VAL A N 1
ATOM 1302 C CA . VAL A 1 206 ? -3.043 -20.351 29.008 1.00 21.38 841 VAL A CA 1
ATOM 1303 C C . VAL A 1 206 ? -2.335 -20.894 30.276 1.00 20.21 841 VAL A C 1
ATOM 1304 O O . VAL A 1 206 ? -2.948 -20.884 31.324 1.00 21.72 841 VAL A O 1
ATOM 1308 N N . ALA A 1 207 ? -1.101 -21.250 30.133 1.00 23.27 842 ALA A N 1
ATOM 1309 C CA . ALA A 1 207 ? -0.308 -21.850 31.320 1.00 21.45 842 ALA A CA 1
ATOM 1310 C C . ALA A 1 207 ? -0.259 -20.836 32.451 1.00 25.05 842 ALA A C 1
ATOM 1311 O O . ALA A 1 207 ? -0.382 -21.204 33.653 1.00 24.36 842 ALA A O 1
ATOM 1313 N N . ASP A 1 208 ? -0.203 -19.541 32.093 1.00 24.08 843 ASP A N 1
ATOM 1314 C CA . ASP A 1 208 ? -0.111 -18.545 33.137 1.00 24.04 843 ASP A CA 1
ATOM 1315 C C . ASP A 1 208 ? -1.463 -18.046 33.646 1.00 25.40 843 ASP A C 1
ATOM 1316 O O . ASP A 1 208 ? -1.526 -17.074 34.477 1.00 27.12 843 ASP A O 1
ATOM 1321 N N . GLY A 1 209 ? -2.600 -18.559 33.173 1.00 24.25 844 GLY A N 1
ATOM 1322 C CA . GLY A 1 209 ? -3.917 -18.218 33.597 1.00 25.73 844 GLY A CA 1
ATOM 1323 C C . GLY A 1 209 ? -4.446 -16.950 32.934 1.00 22.80 844 GLY A C 1
ATOM 1324 O O . GLY A 1 209 ? -5.499 -16.495 33.357 1.00 29.67 844 GLY A O 1
ATOM 1325 N N . LYS A 1 210 ? -3.777 -16.470 31.909 1.00 22.79 845 LYS A N 1
ATOM 1326 C CA . LYS A 1 210 ? -4.266 -15.191 31.287 1.00 24.87 845 LYS A CA 1
ATOM 1327 C C . LYS A 1 210 ? -5.347 -15.506 30.282 1.00 28.00 845 LYS A C 1
ATOM 1328 O O . LYS A 1 210 ? -6.201 -14.641 30.014 1.00 29.33 845 LYS A O 1
ATOM 1334 N N . LEU A 1 211 ? -5.315 -16.712 29.669 1.00 23.16 846 LEU A N 1
ATOM 1335 C CA . LEU A 1 211 ? -6.393 -17.145 28.774 1.00 23.21 846 LEU A CA 1
ATOM 1336 C C . LEU A 1 211 ? -7.019 -18.415 29.345 1.00 22.59 846 LEU A C 1
ATOM 1337 O O . LEU A 1 211 ? -6.270 -19.403 29.557 1.00 24.31 846 LEU A O 1
ATOM 1342 N N . GLU A 1 212 ? -8.267 -18.370 29.645 1.00 22.27 847 GLU A N 1
ATOM 1343 C CA . GLU A 1 212 ? -9.060 -19.539 30.098 1.00 23.19 847 GLU A CA 1
ATOM 1344 C C . GLU A 1 212 ? -9.662 -20.279 28.896 1.00 23.05 847 GLU A C 1
ATOM 1345 O O . GLU A 1 212 ? -10.487 -19.699 28.117 1.00 23.33 847 GLU A O 1
ATOM 1351 N N . VAL A 1 213 ? -9.251 -21.535 28.739 1.00 22.35 848 VAL A N 1
ATOM 1352 C CA . VAL A 1 213 ? -9.847 -22.397 27.679 1.00 21.66 848 VAL A CA 1
ATOM 1353 C C . VAL A 1 213 ? -11.248 -22.800 28.120 1.00 23.15 848 VAL A C 1
ATOM 1354 O O . VAL A 1 213 ? -11.458 -23.428 29.243 1.00 24.86 848 VAL A O 1
ATOM 1358 N N . LEU A 1 214 ? -12.268 -22.443 27.357 1.00 21.24 849 LEU A N 1
ATOM 1359 C CA . LEU A 1 214 ? -13.650 -22.863 27.652 1.00 23.37 849 LEU A CA 1
ATOM 1360 C C . LEU A 1 214 ? -14.062 -24.163 26.945 1.00 23.65 849 LEU A C 1
ATOM 1361 O O . LEU A 1 214 ? -13.649 -24.443 25.814 1.00 25.62 849 LEU A O 1
ATOM 1366 N N . GLY A 1 215 ? -14.899 -24.919 27.615 1.00 26.13 850 GLY A N 1
ATOM 1367 C CA . GLY A 1 215 ? -15.340 -26.178 26.998 1.00 31.44 850 GLY A CA 1
ATOM 1368 C C . GLY A 1 215 ? -16.815 -26.253 26.676 1.00 38.56 850 GLY A C 1
ATOM 1369 O O . GLY A 1 215 ? -17.200 -27.188 25.954 1.00 44.36 850 GLY A O 1
ATOM 1370 N N . GLU B 1 36 ? -0.426 13.897 -3.715 1.00 63.70 671 GLU B N 1
ATOM 1371 C CA . GLU B 1 36 ? -0.664 15.238 -3.255 1.00 61.12 671 GLU B CA 1
ATOM 1372 C C . GLU B 1 36 ? -0.229 15.417 -1.822 1.00 60.48 671 GLU B C 1
ATOM 1373 O O . GLU B 1 36 ? 0.132 14.493 -1.145 1.00 51.45 671 GLU B O 1
ATOM 1375 N N . ALA B 1 37 ? -0.235 16.648 -1.374 1.00 57.58 672 ALA B N 1
ATOM 1376 C CA . ALA B 1 37 ? 0.375 16.938 -0.106 1.00 56.43 672 ALA B CA 1
ATOM 1377 C C . ALA B 1 37 ? -0.585 16.604 0.995 1.00 52.08 672 ALA B C 1
ATOM 1378 O O . ALA B 1 37 ? -1.763 16.565 0.796 1.00 52.76 672 ALA B O 1
ATOM 1380 N N . ALA B 1 38 ? -0.060 16.361 2.172 1.00 30.00 673 ALA B N 1
ATOM 1381 C CA . ALA B 1 38 ? -0.901 16.158 3.315 1.00 30.00 673 ALA B CA 1
ATOM 1382 C C . ALA B 1 38 ? -0.093 16.702 4.459 1.00 30.00 673 ALA B C 1
ATOM 1383 O O . ALA B 1 38 ? 1.111 16.646 4.398 1.00 30.00 673 ALA B O 1
ATOM 1385 N N . THR B 1 39 ? -0.752 17.194 5.490 1.00 33.75 674 THR B N 1
ATOM 1386 C CA . THR B 1 39 ? -0.026 17.637 6.660 1.00 30.61 674 THR B CA 1
ATOM 1387 C C . THR B 1 39 ? 0.736 16.486 7.231 1.00 29.14 674 THR B C 1
ATOM 1388 O O . THR B 1 39 ? 0.414 15.366 7.018 1.00 27.14 674 THR B O 1
ATOM 1392 N N . PHE B 1 40 ? 1.757 16.812 7.973 1.00 25.97 675 PHE B N 1
ATOM 1393 C CA . PHE B 1 40 ? 2.558 15.810 8.671 1.00 24.82 675 PHE B CA 1
ATOM 1394 C C . PHE B 1 40 ? 1.625 14.842 9.520 1.00 23.36 675 PHE B C 1
ATOM 1395 O O . PHE B 1 40 ? 1.843 13.574 9.473 1.00 25.29 675 PHE B O 1
ATOM 1403 N N . GLY B 1 41 ? 0.653 15.346 10.285 1.00 21.05 676 GLY B N 1
ATOM 1404 C CA . GLY B 1 41 ? -0.151 14.444 11.155 1.00 20.98 676 GLY B CA 1
ATOM 1405 C C . GLY B 1 41 ? -0.997 13.529 10.267 1.00 24.58 676 GLY B C 1
ATOM 1406 O O . GLY B 1 41 ? -1.120 12.310 10.562 1.00 24.71 676 GLY B O 1
ATOM 1407 N N . VAL B 1 42 ? -1.683 14.111 9.293 1.00 21.70 677 VAL B N 1
ATOM 1408 C CA . VAL B 1 42 ? -2.470 13.214 8.368 1.00 24.73 677 VAL B CA 1
ATOM 1409 C C . VAL B 1 42 ? -1.550 12.219 7.686 1.00 23.81 677 VAL B C 1
ATOM 1410 O O . VAL B 1 42 ? -1.953 11.009 7.590 1.00 23.75 677 VAL B O 1
ATOM 1414 N N . ALA B 1 43 ? -0.417 12.623 7.133 1.00 22.17 678 ALA B N 1
ATOM 1415 C CA . ALA B 1 43 ? 0.465 11.778 6.352 1.00 22.72 678 ALA B CA 1
ATOM 1416 C C . ALA B 1 43 ? 0.884 10.590 7.287 1.00 22.58 678 ALA B C 1
ATOM 1417 O O . ALA B 1 43 ? 0.757 9.383 6.915 1.00 20.74 678 ALA B O 1
ATOM 1419 N N . TYR B 1 44 ? 1.430 10.889 8.458 1.00 21.27 679 TYR B N 1
ATOM 1420 C CA . TYR B 1 44 ? 1.934 9.849 9.356 1.00 20.57 679 TYR B CA 1
ATOM 1421 C C . TYR B 1 44 ? 0.859 8.972 9.981 1.00 20.36 679 TYR B C 1
ATOM 1422 O O . TYR B 1 44 ? 1.037 7.818 10.080 1.00 21.48 679 TYR B O 1
ATOM 1431 N N . LEU B 1 45 ? -0.254 9.527 10.380 1.00 30.00 680 LEU B N 1
ATOM 1432 C CA . LEU B 1 45 ? -1.324 8.708 10.905 1.00 30.00 680 LEU B CA 1
ATOM 1433 C C . LEU B 1 45 ? -1.863 7.771 9.828 1.00 30.00 680 LEU B C 1
ATOM 1434 O O . LEU B 1 45 ? -2.097 6.630 10.065 1.00 30.00 680 LEU B O 1
ATOM 1439 N N . THR B 1 46 ? -2.025 8.298 8.641 1.00 17.83 681 THR B N 1
ATOM 1440 C CA . THR B 1 46 ? -2.509 7.473 7.566 1.00 18.75 681 THR B CA 1
ATOM 1441 C C . THR B 1 46 ? -1.523 6.350 7.297 1.00 20.63 681 THR B C 1
ATOM 1442 O O . THR B 1 46 ? -1.921 5.214 7.197 1.00 18.81 681 THR B O 1
ATOM 1446 N N . ALA B 1 47 ? -0.266 6.697 7.112 1.00 19.28 682 ALA B N 1
ATOM 1447 C CA . ALA B 1 47 ? 0.717 5.688 6.690 1.00 18.07 682 ALA B CA 1
ATOM 1448 C C . ALA B 1 47 ? 0.927 4.663 7.828 1.00 19.41 682 ALA B C 1
ATOM 1449 O O . ALA B 1 47 ? 1.090 3.441 7.545 1.00 20.03 682 ALA B O 1
ATOM 1451 N N . TRP B 1 48 ? 1.002 5.064 9.105 1.00 17.48 683 TRP B N 1
ATOM 1452 C CA . TRP B 1 48 ? 1.291 4.126 10.241 1.00 18.95 683 TRP B CA 1
ATOM 1453 C C . TRP B 1 48 ? 0.046 3.278 10.471 1.00 20.88 683 TRP B C 1
ATOM 1454 O O . TRP B 1 48 ? 0.191 2.016 10.571 1.00 19.40 683 TRP B O 1
ATOM 1465 N N . HIS B 1 49 ? -1.143 3.844 10.488 1.00 17.80 684 HIS B N 1
ATOM 1466 C CA . HIS B 1 49 ? -2.359 3.001 10.703 1.00 16.70 684 HIS B CA 1
ATOM 1467 C C . HIS B 1 49 ? -2.403 2.016 9.535 1.00 18.22 684 HIS B C 1
ATOM 1468 O O . HIS B 1 49 ? -2.719 0.805 9.769 1.00 17.70 684 HIS B O 1
ATOM 1475 N N . SER B 1 50 ? -2.151 2.498 8.340 1.00 16.87 685 SER B N 1
ATOM 1476 C CA . SER B 1 50 ? -2.298 1.585 7.155 1.00 17.87 685 SER B CA 1
ATOM 1477 C C . SER B 1 50 ? -1.248 0.530 7.147 1.00 20.29 685 SER B C 1
ATOM 1478 O O . SER B 1 50 ? -1.581 -0.634 6.917 1.00 18.78 685 SER B O 1
ATOM 1481 N N . LEU B 1 51 ? 0.033 0.836 7.325 1.00 18.62 686 LEU B N 1
ATOM 1482 C CA . LEU B 1 51 ? 1.099 -0.154 7.121 1.00 17.47 686 LEU B CA 1
ATOM 1483 C C . LEU B 1 51 ? 1.230 -0.980 8.365 1.00 21.02 686 LEU B C 1
ATOM 1484 O O . LEU B 1 51 ? 1.493 -2.185 8.225 1.00 19.49 686 LEU B O 1
ATOM 1489 N N . CYS B 1 52 ? 1.155 -0.406 9.546 1.00 19.60 687 CYS B N 1
ATOM 1490 C CA . CYS B 1 52 ? 1.539 -1.130 10.781 1.00 19.46 687 CYS B CA 1
ATOM 1491 C C . CYS B 1 52 ? 0.306 -1.795 11.359 1.00 21.49 687 CYS B C 1
ATOM 1492 O O . CYS B 1 52 ? 0.342 -3.034 11.657 1.00 24.74 687 CYS B O 1
ATOM 1495 N N . GLU B 1 53 ? -0.803 -1.092 11.550 1.00 19.58 688 GLU B N 1
ATOM 1496 C CA . GLU B 1 53 ? -1.965 -1.682 12.244 1.00 18.37 688 GLU B CA 1
ATOM 1497 C C . GLU B 1 53 ? -2.767 -2.537 11.289 1.00 19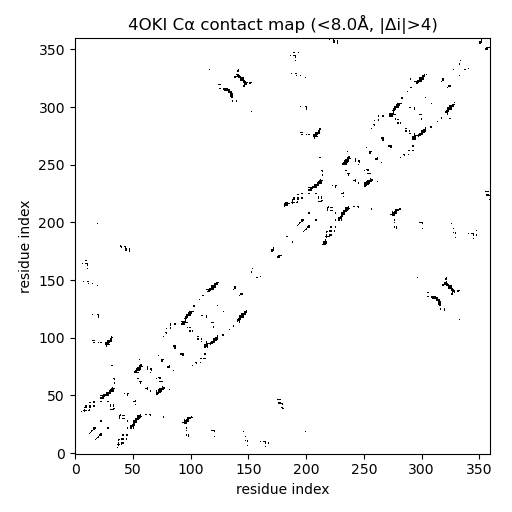.29 688 GLU B C 1
ATOM 1498 O O . GLU B 1 53 ? -2.971 -3.762 11.571 1.00 23.78 688 GLU B O 1
ATOM 1504 N N . VAL B 1 54 ? -3.254 -1.936 10.218 1.00 16.72 689 VAL B N 1
ATOM 1505 C CA . VAL B 1 54 ? -4.039 -2.726 9.244 1.00 15.04 689 VAL B CA 1
ATOM 1506 C C . VAL B 1 54 ? -3.128 -3.626 8.446 1.00 17.68 689 VAL B C 1
ATOM 1507 O O . VAL B 1 54 ? -3.488 -4.854 8.274 1.00 21.33 689 VAL B O 1
ATOM 1511 N N . GLY B 1 55 ? -1.978 -3.174 7.970 1.00 16.95 690 GLY B N 1
ATOM 1512 C CA . GLY B 1 55 ? -1.169 -3.962 7.035 1.00 15.83 690 GLY B CA 1
ATOM 1513 C C . GLY B 1 55 ? -0.191 -4.918 7.680 1.00 15.69 690 GLY B C 1
ATOM 1514 O O . GLY B 1 55 ? 0.477 -5.616 6.913 1.00 18.33 690 GLY B O 1
ATOM 1515 N N . ARG B 1 56 ? 0.003 -4.887 8.976 1.00 18.60 691 ARG B N 1
ATOM 1516 C CA . ARG B 1 56 ? 0.954 -5.766 9.650 1.00 19.36 691 ARG B CA 1
ATOM 1517 C C . ARG B 1 56 ? 2.321 -5.882 8.979 1.00 18.88 691 ARG B C 1
ATOM 1518 O O . ARG B 1 56 ? 2.884 -6.917 8.933 1.00 19.73 691 ARG B O 1
ATOM 1526 N N . LEU B 1 57 ? 2.859 -4.796 8.482 1.00 30.00 692 LEU B N 1
ATOM 1527 C CA . LEU B 1 57 ? 4.046 -4.867 7.681 1.00 30.00 692 LEU B CA 1
ATOM 1528 C C . LEU B 1 57 ? 5.262 -5.316 8.488 1.00 30.00 692 LEU B C 1
ATOM 1529 O O . LEU B 1 57 ? 5.497 -4.779 9.512 1.00 30.00 692 LEU B O 1
ATOM 1534 N N . SER B 1 58 ? 6.004 -6.289 7.996 1.00 18.72 693 SER B N 1
ATOM 1535 C CA A SER B 1 58 ? 7.094 -6.786 8.804 0.50 20.28 693 SER B CA 1
ATOM 1536 C CA B SER B 1 58 ? 7.081 -6.900 8.700 0.50 20.82 693 SER B CA 1
ATOM 1537 C C . SER B 1 58 ? 8.428 -6.849 8.041 1.00 21.22 693 SER B C 1
ATOM 1538 O O . SER B 1 58 ? 8.435 -6.755 6.863 1.00 21.57 693 SER B O 1
ATOM 1543 N N . PRO B 1 59 ? 9.546 -6.883 8.734 1.00 21.07 694 PRO B N 1
ATOM 1544 C CA . PRO B 1 59 ? 10.797 -6.857 8.050 1.00 21.77 694 PRO B CA 1
ATOM 1545 C C . PRO B 1 59 ? 10.878 -7.828 6.924 1.00 21.96 694 PRO B C 1
ATOM 1546 O O . PRO B 1 59 ? 10.495 -9.066 7.024 1.00 22.82 694 PRO B O 1
ATOM 1550 N N . GLY B 1 60 ? 11.420 -7.356 5.797 1.00 20.18 695 GLY B N 1
ATOM 1551 C CA . GLY B 1 60 ? 11.613 -8.163 4.586 1.00 22.39 695 GLY B CA 1
ATOM 1552 C C . GLY B 1 60 ? 10.431 -8.239 3.675 1.00 22.46 695 GLY B C 1
ATOM 1553 O O . GLY B 1 60 ? 10.538 -8.667 2.518 1.00 27.57 695 GLY B O 1
ATOM 1554 N N . GLU B 1 61 ? 9.238 -7.952 4.203 1.00 20.76 696 GLU B N 1
ATOM 1555 C CA . GLU B 1 61 ? 8.080 -7.997 3.309 1.00 19.53 696 GLU B CA 1
ATOM 1556 C C . GLU B 1 61 ? 8.184 -6.896 2.236 1.00 19.93 696 GLU B C 1
ATOM 1557 O O . GLU B 1 61 ? 8.796 -5.859 2.444 1.00 21.11 696 GLU B O 1
ATOM 1563 N N . ARG B 1 62 ? 7.513 -7.183 1.124 1.00 19.18 697 ARG B N 1
ATOM 1564 C CA . ARG B 1 62 ? 7.527 -6.302 -0.074 1.00 18.78 697 ARG B CA 1
ATOM 1565 C C . ARG B 1 62 ? 6.294 -5.426 0.015 1.00 19.80 697 ARG B C 1
ATOM 1566 O O . ARG B 1 62 ? 5.169 -5.961 0.085 1.00 18.37 697 ARG B O 1
ATOM 1574 N N . VAL B 1 63 ? 6.489 -4.125 0.010 1.00 20.16 698 VAL B N 1
ATOM 1575 C CA . VAL B 1 63 ? 5.399 -3.193 0.055 1.00 18.11 698 VAL B CA 1
ATOM 1576 C C . VAL B 1 63 ? 5.382 -2.314 -1.178 1.00 19.24 698 VAL B C 1
ATOM 1577 O O . VAL B 1 63 ? 6.387 -1.814 -1.547 1.00 19.92 698 VAL B O 1
ATOM 1581 N N . LEU B 1 64 ? 4.215 -2.180 -1.794 1.00 30.00 699 LEU B N 1
ATOM 1582 C CA . LEU B 1 64 ? 4.029 -1.267 -2.914 1.00 30.00 699 LEU B CA 1
ATOM 1583 C C . LEU B 1 64 ? 3.317 0.004 -2.448 1.00 30.00 699 LEU B C 1
ATOM 1584 O O . LEU B 1 64 ? 2.248 -0.032 -1.983 1.00 30.00 699 LEU B O 1
ATOM 1589 N N . ILE B 1 65 ? 4.000 1.125 -2.565 1.00 19.44 700 ILE B N 1
ATOM 1590 C CA . ILE B 1 65 ? 3.470 2.403 -2.163 1.00 18.60 700 ILE B CA 1
ATOM 1591 C C . ILE B 1 65 ? 3.233 3.246 -3.415 1.00 20.54 700 ILE B C 1
ATOM 1592 O O . ILE B 1 65 ? 4.151 3.663 -4.011 1.00 22.92 700 ILE B O 1
ATOM 1597 N N . HIS B 1 66 ? 1.989 3.410 -3.830 1.00 20.20 701 HIS B N 1
ATOM 1598 C CA . HIS B 1 66 ? 1.674 4.247 -5.011 1.00 20.87 701 HIS B CA 1
ATOM 1599 C C . HIS B 1 66 ? 1.788 5.678 -4.640 1.00 22.48 701 HIS B C 1
ATOM 1600 O O . HIS B 1 66 ? 1.641 6.092 -3.483 1.00 22.90 701 HIS B O 1
ATOM 1607 N N . SER B 1 67 ? 2.086 6.474 -5.692 1.00 23.90 702 SER B N 1
ATOM 1608 C CA . SER B 1 67 ? 2.172 7.931 -5.433 1.00 26.45 702 SER B CA 1
ATOM 1609 C C . SER B 1 67 ? 3.124 8.324 -4.322 1.00 23.04 702 SER B C 1
ATOM 1610 O O . SER B 1 67 ? 2.750 9.104 -3.430 1.00 25.63 702 SER B O 1
ATOM 1613 N N . ALA B 1 68 ? 4.330 7.798 -4.371 1.00 25.25 703 ALA B N 1
ATOM 1614 C CA . ALA B 1 68 ? 5.172 7.779 -3.204 1.00 26.27 703 ALA B CA 1
ATOM 1615 C C . ALA B 1 68 ? 5.854 9.087 -2.824 1.00 26.00 703 ALA B C 1
ATOM 1616 O O . ALA B 1 68 ? 6.407 9.191 -1.784 1.00 25.47 703 ALA B O 1
ATOM 1618 N N . THR B 1 69 ? 5.769 10.077 -3.695 1.00 30.00 704 THR B N 1
ATOM 1619 C CA . THR B 1 69 ? 6.304 11.382 -3.377 1.00 30.00 704 THR B CA 1
ATOM 1620 C C . THR B 1 69 ? 5.311 12.264 -2.659 1.00 30.00 704 THR B C 1
ATOM 1621 O O . THR B 1 69 ? 5.671 13.249 -2.132 1.00 30.00 704 THR B O 1
ATOM 1625 N N . GLY B 1 70 ? 4.060 11.863 -2.595 1.00 27.49 705 GLY B N 1
ATOM 1626 C CA . GLY B 1 70 ? 3.067 12.599 -1.851 1.00 24.35 705 GLY B CA 1
ATOM 1627 C C . GLY B 1 70 ? 3.270 12.522 -0.358 1.00 22.93 705 GLY B C 1
ATOM 1628 O O . GLY B 1 70 ? 4.111 11.822 0.071 1.00 27.12 705 GLY B O 1
ATOM 1629 N N . GLY B 1 71 ? 2.494 13.269 0.401 1.00 24.52 706 GLY B N 1
ATOM 1630 C CA . GLY B 1 71 ? 2.642 13.349 1.851 1.00 25.91 706 GLY B CA 1
ATOM 1631 C C . GLY B 1 71 ? 2.488 11.941 2.507 1.00 25.89 706 GLY B C 1
ATOM 1632 O O . GLY B 1 71 ? 3.417 11.461 3.224 1.00 25.11 706 GLY B O 1
ATOM 1633 N N . VAL B 1 72 ? 1.359 11.305 2.184 1.00 24.50 707 VAL B N 1
ATOM 1634 C CA . VAL B 1 72 ? 1.110 9.940 2.765 1.00 21.14 707 VAL B CA 1
ATOM 1635 C C . VAL B 1 72 ? 2.169 8.969 2.231 1.00 22.52 707 VAL B C 1
ATOM 1636 O O . VAL B 1 72 ? 2.752 8.127 3.000 1.00 21.45 707 VAL B O 1
ATOM 1640 N N . GLY B 1 73 ? 2.483 9.039 0.939 1.00 20.93 708 GLY B N 1
ATOM 1641 C CA . GLY B 1 73 ? 3.467 8.135 0.338 1.00 20.63 708 GLY B CA 1
ATOM 1642 C C . GLY B 1 73 ? 4.828 8.237 0.967 1.00 23.00 708 GLY B C 1
ATOM 1643 O O . GLY B 1 73 ? 5.464 7.227 1.246 1.00 21.31 708 GLY B O 1
ATOM 1644 N N . MET B 1 74 ? 5.350 9.458 1.188 1.00 23.57 709 MET B N 1
ATOM 1645 C CA . MET B 1 74 ? 6.631 9.586 1.855 1.00 24.63 709 MET B CA 1
ATOM 1646 C C . MET B 1 74 ? 6.646 9.191 3.311 1.00 21.04 709 MET B C 1
ATOM 1647 O O . MET B 1 74 ? 7.666 8.699 3.774 1.00 23.94 709 MET B O 1
ATOM 1652 N N . ALA B 1 75 ? 5.532 9.370 4.016 1.00 21.79 710 ALA B N 1
ATOM 1653 C CA . ALA B 1 75 ? 5.422 8.924 5.437 1.00 21.65 710 ALA B CA 1
ATOM 1654 C C . ALA B 1 75 ? 5.527 7.354 5.365 1.00 22.04 710 ALA B C 1
ATOM 1655 O O . ALA B 1 75 ? 6.240 6.714 6.151 1.00 22.40 710 ALA B O 1
ATOM 1657 N N . ALA B 1 76 ? 4.802 6.792 4.378 1.00 23.21 711 ALA B N 1
ATOM 1658 C CA . ALA B 1 76 ? 4.854 5.315 4.162 1.00 21.92 711 ALA B CA 1
ATOM 1659 C C . ALA B 1 76 ? 6.242 4.837 3.807 1.00 23.70 711 ALA B C 1
ATOM 1660 O O . ALA B 1 76 ? 6.711 3.816 4.342 1.00 21.45 711 ALA B O 1
ATOM 1662 N N . VAL B 1 77 ? 6.988 5.564 2.940 1.00 21.51 712 VAL B N 1
ATOM 1663 C CA . VAL B 1 77 ? 8.333 5.113 2.643 1.00 22.79 712 VAL B CA 1
ATOM 1664 C C . VAL B 1 77 ? 9.178 5.254 3.923 1.00 21.15 712 VAL B C 1
ATOM 1665 O O . VAL B 1 77 ? 9.995 4.293 4.218 1.00 22.64 712 VAL B O 1
ATOM 1669 N N . SER B 1 78 ? 9.016 6.338 4.698 1.00 21.34 713 SER B N 1
ATOM 1670 C CA . SER B 1 78 ? 9.808 6.491 5.945 1.00 21.92 713 SER B CA 1
ATOM 1671 C C . SER B 1 78 ? 9.583 5.378 6.937 1.00 21.41 713 SER B C 1
ATOM 1672 O O . SER B 1 78 ? 10.525 4.802 7.532 1.00 22.00 713 SER B O 1
ATOM 1675 N N . ILE B 1 79 ? 8.305 4.967 7.043 1.00 21.61 714 ILE B N 1
ATOM 1676 C CA . ILE B 1 79 ? 7.934 3.915 8.005 1.00 19.99 714 ILE B CA 1
ATOM 1677 C C . ILE B 1 79 ? 8.450 2.578 7.465 1.00 19.29 714 ILE B C 1
ATOM 1678 O O . ILE B 1 79 ? 8.905 1.730 8.262 1.00 21.05 714 ILE B O 1
ATOM 1683 N N . ALA B 1 80 ? 8.265 2.288 6.180 1.00 19.32 715 ALA B N 1
ATOM 1684 C CA . ALA B 1 80 ? 8.754 1.081 5.607 1.00 20.28 715 ALA B CA 1
ATOM 1685 C C . ALA B 1 80 ? 10.255 0.923 5.795 1.00 22.45 715 ALA B C 1
ATOM 1686 O O . ALA B 1 80 ? 10.737 -0.170 6.068 1.00 24.62 715 ALA B O 1
ATOM 1688 N N . LYS B 1 81 ? 10.978 2.054 5.728 1.00 22.70 716 LYS B N 1
ATOM 1689 C CA . LYS B 1 81 ? 12.440 1.961 5.915 1.00 25.47 716 LYS B CA 1
ATOM 1690 C C . LYS B 1 81 ? 12.787 1.626 7.357 1.00 23.22 716 LYS B C 1
ATOM 1691 O O . LYS B 1 81 ? 13.711 0.798 7.584 1.00 24.83 716 LYS B O 1
ATOM 1697 N N . MET B 1 82 ? 12.090 2.223 8.312 1.00 22.70 717 MET B N 1
ATOM 1698 C CA . MET B 1 82 ? 12.239 1.892 9.731 1.00 24.49 717 MET B CA 1
ATOM 1699 C C . MET B 1 82 ? 12.005 0.395 9.947 1.00 26.33 717 MET B C 1
ATOM 1700 O O . MET B 1 82 ? 12.801 -0.281 10.650 1.00 25.04 717 MET B O 1
ATOM 1705 N N . ILE B 1 83 ? 10.967 -0.151 9.306 1.00 22.60 718 ILE B N 1
ATOM 1706 C CA . ILE B 1 83 ? 10.603 -1.555 9.553 1.00 24.19 718 ILE B CA 1
ATOM 1707 C C . ILE B 1 83 ? 11.633 -2.457 8.884 1.00 23.30 718 ILE B C 1
ATOM 1708 O O . ILE B 1 83 ? 11.867 -3.602 9.327 1.00 25.67 718 ILE B O 1
ATOM 1713 N N . GLY B 1 84 ? 12.204 -2.025 7.759 1.00 21.33 719 GLY B N 1
ATOM 1714 C CA . GLY B 1 84 ? 13.078 -2.828 6.930 1.00 21.05 719 GLY B CA 1
ATOM 1715 C C . GLY B 1 84 ? 12.366 -3.671 5.870 1.00 24.45 719 GLY B C 1
ATOM 1716 O O . GLY B 1 84 ? 12.749 -4.792 5.515 1.00 23.69 719 GLY B O 1
ATOM 1717 N N . ALA B 1 85 ? 11.314 -3.068 5.300 1.00 23.46 720 ALA B N 1
ATOM 1718 C CA . ALA B 1 85 ? 10.579 -3.739 4.281 1.00 20.34 720 ALA B CA 1
ATOM 1719 C C . ALA B 1 85 ? 11.309 -3.439 2.957 1.00 23.79 720 ALA B C 1
ATOM 1720 O O . ALA B 1 85 ? 12.134 -2.506 2.912 1.00 25.25 720 ALA B O 1
ATOM 1722 N N . ARG B 1 86 ? 10.988 -4.201 1.934 1.00 21.05 721 ARG B N 1
ATOM 1723 C CA A ARG B 1 86 ? 11.464 -4.010 0.571 0.50 22.69 721 ARG B CA 1
ATOM 1724 C CA B ARG B 1 86 ? 11.462 -3.986 0.572 0.50 22.74 721 ARG B CA 1
ATOM 1725 C C . ARG B 1 86 ? 10.422 -3.147 -0.146 1.00 23.92 721 ARG B C 1
ATOM 1726 O O . ARG B 1 86 ? 9.259 -3.542 -0.238 1.00 22.81 721 ARG B O 1
ATOM 1741 N N . ILE B 1 87 ? 10.869 -2.018 -0.685 1.00 21.65 722 ILE B N 1
ATOM 1742 C CA . ILE B 1 87 ? 9.986 -0.913 -1.056 1.00 21.96 722 ILE B CA 1
ATOM 1743 C C . ILE B 1 87 ? 9.845 -0.795 -2.571 1.00 24.21 722 ILE B C 1
ATOM 1744 O O . ILE B 1 87 ? 10.860 -0.680 -3.351 1.00 24.69 722 ILE B O 1
ATOM 1749 N N . TYR B 1 88 ? 8.603 -0.854 -3.036 1.00 20.72 723 TYR B N 1
ATOM 1750 C CA . TYR B 1 88 ? 8.266 -0.748 -4.493 1.00 20.95 723 TYR B CA 1
ATOM 1751 C C . TYR B 1 88 ? 7.357 0.463 -4.587 1.00 23.81 723 TYR B C 1
ATOM 1752 O O . TYR B 1 88 ? 6.556 0.691 -3.711 1.00 21.69 723 TYR B O 1
ATOM 1761 N N . THR B 1 89 ? 7.611 1.351 -5.539 1.00 23.32 724 THR B N 1
ATOM 1762 C CA . THR B 1 89 ? 6.984 2.654 -5.581 1.00 22.88 724 THR B CA 1
ATOM 1763 C C . THR B 1 89 ? 6.525 3.043 -6.986 1.00 24.32 724 THR B C 1
ATOM 1764 O O . THR B 1 89 ? 6.990 2.515 -7.940 1.00 25.57 724 THR B O 1
ATOM 1768 N N . THR B 1 90 ? 5.605 3.988 -7.049 1.00 30.00 725 THR B N 1
ATOM 1769 C CA . THR B 1 90 ? 5.255 4.616 -8.311 1.00 30.00 725 THR B CA 1
ATOM 1770 C C . THR B 1 90 ? 5.077 6.087 -8.115 1.00 30.00 725 THR B C 1
ATOM 1771 O O . THR B 1 90 ? 4.841 6.521 -7.056 1.00 30.00 725 THR B O 1
ATOM 1775 N N . ALA B 1 91 ? 5.191 6.828 -9.208 1.00 29.12 726 ALA B N 1
ATOM 1776 C CA . ALA B 1 91 ? 4.928 8.247 -9.211 1.00 28.86 726 ALA B CA 1
ATOM 1777 C C . ALA B 1 91 ? 4.648 8.731 -10.632 1.00 31.12 726 ALA B C 1
ATOM 1778 O O . ALA B 1 91 ? 4.874 8.013 -11.557 1.00 31.38 726 ALA B O 1
ATOM 1780 N N . GLY B 1 92 ? 4.136 9.953 -10.732 1.00 32.27 727 GLY B N 1
ATOM 1781 C CA . GLY B 1 92 ? 3.439 10.449 -11.979 1.00 39.64 727 GLY B CA 1
ATOM 1782 C C . GLY B 1 92 ? 4.275 11.245 -12.952 1.00 43.95 727 GLY B C 1
ATOM 1783 O O . GLY B 1 92 ? 3.851 11.472 -14.067 1.00 44.29 727 GLY B O 1
ATOM 1784 N N . SER B 1 93 ? 5.465 11.636 -12.549 1.00 39.35 728 SER B N 1
ATOM 1785 C CA . SER B 1 93 ? 6.362 12.439 -13.427 1.00 45.45 728 SER B CA 1
ATOM 1786 C C . SER B 1 93 ? 7.799 11.904 -13.421 1.00 47.42 728 SER B C 1
ATOM 1787 O O . SER B 1 93 ? 8.221 11.170 -12.506 1.00 43.22 728 SER B O 1
ATOM 1790 N N . ASP B 1 94 ? 8.594 12.255 -14.436 1.00 51.77 729 ASP B N 1
ATOM 1791 C CA . ASP B 1 94 ? 10.018 11.821 -14.442 1.00 47.54 729 ASP B CA 1
ATOM 1792 C C . ASP B 1 94 ? 10.776 12.341 -13.249 1.00 42.85 729 ASP B C 1
ATOM 1793 O O . ASP B 1 94 ? 11.672 11.664 -12.733 1.00 45.60 729 ASP B O 1
ATOM 1798 N N . ALA B 1 95 ? 10.456 13.562 -12.835 1.00 44.37 730 ALA B N 1
ATOM 1799 C CA . ALA B 1 95 ? 11.184 14.230 -11.762 1.00 44.13 730 ALA B CA 1
ATOM 1800 C C . ALA B 1 95 ? 10.839 13.581 -10.405 1.00 47.89 730 ALA B C 1
ATOM 1801 O O . ALA B 1 95 ? 11.717 13.467 -9.529 1.00 44.85 730 ALA B O 1
ATOM 1803 N N . LYS B 1 96 ? 9.557 13.244 -10.226 1.00 43.94 731 LYS B N 1
ATOM 1804 C CA . LYS B 1 96 ? 9.105 12.546 -8.989 1.00 37.79 731 LYS B CA 1
ATOM 1805 C C . LYS B 1 96 ? 9.754 11.171 -8.971 1.00 36.48 731 LYS B C 1
ATOM 1806 O O . LYS B 1 96 ? 10.336 10.755 -7.944 1.00 38.75 731 LYS B O 1
ATOM 1812 N N . ARG B 1 97 ? 9.674 10.459 -10.088 1.00 34.18 732 ARG B N 1
ATOM 1813 C CA . ARG B 1 97 ? 10.358 9.192 -10.160 1.00 36.13 732 ARG B CA 1
ATOM 1814 C C . ARG B 1 97 ? 11.845 9.284 -9.925 1.00 39.28 732 ARG B C 1
ATOM 1815 O O . ARG B 1 97 ? 12.420 8.359 -9.359 1.00 43.92 732 ARG B O 1
ATOM 1823 N N . GLU B 1 98 ? 12.476 10.376 -10.308 1.00 41.60 733 GLU B N 1
ATOM 1824 C CA . GLU B 1 98 ? 13.896 10.526 -10.034 1.00 45.14 733 GLU B CA 1
ATOM 1825 C C . GLU B 1 98 ? 14.168 10.748 -8.570 1.00 35.64 733 GLU B C 1
ATOM 1826 O O . GLU B 1 98 ? 15.119 10.247 -8.065 1.00 40.37 733 GLU B O 1
ATOM 1832 N N . MET B 1 99 ? 13.318 11.496 -7.908 1.00 37.56 734 MET B N 1
ATOM 1833 C CA . MET B 1 99 ? 13.448 11.712 -6.493 1.00 34.63 734 MET B CA 1
ATOM 1834 C C . MET B 1 99 ? 13.340 10.387 -5.785 1.00 38.78 734 MET B C 1
ATOM 1835 O O . MET B 1 99 ? 14.007 10.185 -4.809 1.00 39.47 734 MET B O 1
ATOM 1840 N N . LEU B 1 100 ? 12.471 9.504 -6.269 1.00 38.49 735 LEU B N 1
ATOM 1841 C CA . LEU B 1 100 ? 12.322 8.170 -5.607 1.00 35.33 735 LEU B CA 1
ATOM 1842 C C . LEU B 1 100 ? 13.507 7.258 -5.834 1.00 37.26 735 LEU B C 1
ATOM 1843 O O . LEU B 1 100 ? 13.903 6.572 -4.919 1.00 36.25 735 LEU B O 1
ATOM 1848 N N . SER B 1 101 ? 14.082 7.248 -7.056 1.00 42.70 736 SER B N 1
ATOM 1849 C CA . SER B 1 101 ? 15.228 6.374 -7.355 1.00 47.38 736 SER B CA 1
ATOM 1850 C C . SER B 1 101 ? 16.386 6.717 -6.415 1.00 44.54 736 SER B C 1
ATOM 1851 O O . SER B 1 101 ? 17.126 5.830 -6.012 1.00 50.33 736 SER B O 1
ATOM 1854 N N . ARG B 1 102 ? 16.467 7.984 -6.004 1.00 40.39 737 ARG B N 1
ATOM 1855 C CA . ARG B 1 102 ? 17.492 8.440 -5.028 1.00 43.22 737 ARG B CA 1
ATOM 1856 C C . ARG B 1 102 ? 17.312 7.986 -3.570 1.00 46.40 737 ARG B C 1
ATOM 1857 O O . ARG B 1 102 ? 18.203 8.163 -2.755 1.00 41.48 737 ARG B O 1
ATOM 1865 N N . LEU B 1 103 ? 16.136 7.448 -3.221 1.00 37.68 738 LEU B N 1
ATOM 1866 C CA . LEU B 1 103 ? 15.914 6.923 -1.862 1.00 37.82 738 LEU B CA 1
ATOM 1867 C C . LEU B 1 103 ? 16.378 5.471 -1.648 1.00 39.15 738 LEU B C 1
ATOM 1868 O O . LEU B 1 103 ? 16.364 4.963 -0.514 1.00 41.42 738 LEU B O 1
ATOM 1873 N N . GLY B 1 104 ? 16.773 4.786 -2.709 1.00 31.73 739 GLY B N 1
ATOM 1874 C CA . GLY B 1 104 ? 17.346 3.462 -2.554 1.00 37.94 739 GLY B CA 1
ATOM 1875 C C . GLY B 1 104 ? 16.269 2.415 -2.356 1.00 38.75 739 GLY B C 1
ATOM 1876 O O . GLY B 1 104 ? 16.355 1.566 -1.515 1.00 46.66 739 GLY B O 1
ATOM 1877 N N . VAL B 1 105 ? 15.281 2.448 -3.210 1.00 34.94 740 VAL B N 1
ATOM 1878 C CA . VAL B 1 105 ? 14.161 1.517 -3.124 1.00 32.15 740 VAL B CA 1
ATOM 1879 C C . VAL B 1 105 ? 14.304 0.487 -4.226 1.00 31.47 740 VAL B C 1
ATOM 1880 O O . VAL B 1 105 ? 15.202 0.547 -5.118 1.00 33.77 740 VAL B O 1
ATOM 1884 N N . GLU B 1 106 ? 13.473 -0.562 -4.205 1.00 29.45 741 GLU B N 1
ATOM 1885 C CA . GLU B 1 106 ? 13.646 -1.676 -5.189 1.00 27.09 741 GLU B CA 1
ATOM 1886 C C . GLU B 1 106 ? 13.127 -1.377 -6.581 1.00 28.31 741 GLU B C 1
ATOM 1887 O O . GLU B 1 106 ? 13.507 -2.052 -7.523 1.00 34.52 741 GLU B O 1
ATOM 1893 N N . TYR B 1 107 ? 12.175 -0.449 -6.684 1.00 27.60 742 TYR B N 1
ATOM 1894 C CA . TYR B 1 107 ? 11.428 -0.306 -7.887 1.00 29.61 742 TYR B CA 1
ATOM 1895 C C . TYR B 1 107 ? 10.724 1.012 -7.883 1.00 28.93 742 TYR B C 1
ATOM 1896 O O . TYR B 1 107 ? 10.191 1.453 -6.871 1.00 27.57 742 TYR B O 1
ATOM 1905 N N . VAL B 1 108 ? 10.791 1.682 -9.045 1.00 31.63 743 VAL B N 1
ATOM 1906 C CA . VAL B 1 108 ? 10.099 2.935 -9.246 1.00 28.63 743 VAL B CA 1
ATOM 1907 C C . VAL B 1 108 ? 9.380 2.826 -10.584 1.00 31.72 743 VAL B C 1
ATOM 1908 O O . VAL B 1 108 ? 10.045 2.844 -11.629 1.00 34.28 743 VAL B O 1
ATOM 1912 N N . GLY B 1 109 ? 8.045 2.813 -10.579 1.00 29.41 744 GLY B N 1
ATOM 1913 C CA . GLY B 1 109 ? 7.229 2.679 -11.782 1.00 26.56 744 GLY B CA 1
ATOM 1914 C C . GLY B 1 109 ? 6.346 3.919 -11.983 1.00 24.26 744 GLY B C 1
ATOM 1915 O O . GLY B 1 109 ? 6.376 4.868 -11.258 1.00 28.79 744 GLY B O 1
ATOM 1916 N N . ASP B 1 110 ? 5.528 3.875 -13.008 1.00 26.58 745 ASP B N 1
ATOM 1917 C CA . ASP B 1 110 ? 4.628 4.982 -13.349 1.00 30.52 745 ASP B CA 1
ATOM 1918 C C . ASP B 1 110 ? 3.232 4.820 -12.790 1.00 29.43 745 ASP B C 1
ATOM 1919 O O . ASP B 1 110 ? 2.548 3.829 -13.138 1.00 32.36 745 ASP B O 1
ATOM 1924 N N . SER B 1 111 ? 2.800 5.777 -11.969 1.00 29.36 746 SER B N 1
ATOM 1925 C CA . SER B 1 111 ? 1.494 5.757 -11.309 1.00 28.77 746 SER B CA 1
ATOM 1926 C C . SER B 1 111 ? 0.368 6.044 -12.343 1.00 29.42 746 SER B C 1
ATOM 1927 O O . SER B 1 111 ? -0.818 5.817 -12.092 1.00 27.21 746 SER B O 1
ATOM 1930 N N . ARG B 1 112 ? 0.742 6.501 -13.539 1.00 30.77 747 ARG B N 1
ATOM 1931 C CA . ARG B 1 112 ? -0.304 6.788 -14.540 1.00 31.42 747 ARG B CA 1
ATOM 1932 C C . ARG B 1 112 ? -0.689 5.631 -15.426 1.00 35.79 747 ARG B C 1
ATOM 1933 O O . ARG B 1 112 ? -1.552 5.788 -16.297 1.00 39.02 747 ARG B O 1
ATOM 1941 N N . SER B 1 113 ? -0.121 4.456 -15.183 1.00 32.79 748 SER B N 1
ATOM 1942 C CA . SER B 1 113 ? -0.269 3.313 -16.025 1.00 34.36 748 SER B CA 1
ATOM 1943 C C . SER B 1 113 ? -0.458 2.120 -15.069 1.00 35.05 748 SER B C 1
ATOM 1944 O O . SER B 1 113 ? -0.239 2.234 -13.872 1.00 34.78 748 SER B O 1
ATOM 1947 N N . VAL B 1 114 ? -0.841 0.985 -15.625 1.00 38.13 749 VAL B N 1
ATOM 1948 C CA . VAL B 1 114 ? -1.056 -0.190 -14.856 1.00 35.16 749 VAL B CA 1
ATOM 1949 C C . VAL B 1 114 ? 0.087 -1.131 -15.200 1.00 32.99 749 VAL B C 1
ATOM 1950 O O . VAL B 1 114 ? 0.090 -2.252 -14.819 1.00 29.01 749 VAL B O 1
ATOM 1954 N N . ASP B 1 115 ? 1.120 -0.637 -15.915 1.00 33.65 750 ASP B N 1
ATOM 1955 C CA . ASP B 1 115 ? 2.293 -1.435 -16.262 1.00 31.25 750 ASP B CA 1
ATOM 1956 C C . ASP B 1 115 ? 3.079 -1.904 -15.014 1.00 32.10 750 ASP B C 1
ATOM 1957 O O . ASP B 1 115 ? 3.790 -2.941 -15.086 1.00 30.54 750 ASP B O 1
ATOM 1962 N N . PHE B 1 116 ? 2.919 -1.173 -13.898 1.00 30.62 751 PHE B N 1
ATOM 1963 C CA . PHE B 1 116 ? 3.592 -1.613 -12.640 1.00 29.57 751 PHE B CA 1
ATOM 1964 C C . PHE B 1 116 ? 3.277 -3.046 -12.282 1.00 31.73 751 PHE B C 1
ATOM 1965 O O . PHE B 1 116 ? 4.109 -3.663 -11.631 1.00 28.81 751 PHE B O 1
ATOM 1973 N N . ALA B 1 117 ? 2.079 -3.544 -12.628 1.00 28.45 752 ALA B N 1
ATOM 1974 C CA . ALA B 1 117 ? 1.719 -4.884 -12.175 1.00 28.77 752 ALA B CA 1
ATOM 1975 C C . ALA B 1 117 ? 2.607 -5.947 -12.820 1.00 34.70 752 ALA B C 1
ATOM 1976 O O . ALA B 1 117 ? 3.259 -6.727 -12.117 1.00 31.40 752 ALA B O 1
ATOM 1978 N N . ASP B 1 118 ? 2.662 -5.982 -14.157 1.00 32.52 753 ASP B N 1
ATOM 1979 C CA . ASP B 1 118 ? 3.585 -6.878 -14.812 1.00 30.61 753 ASP B CA 1
ATOM 1980 C C . ASP B 1 118 ? 5.044 -6.659 -14.548 1.00 31.50 753 ASP B C 1
ATOM 1981 O O . ASP B 1 118 ? 5.764 -7.662 -14.399 1.00 37.09 753 ASP B O 1
ATOM 1986 N N . GLU B 1 119 ? 5.442 -5.402 -14.419 1.00 30.30 754 GLU B N 1
ATOM 1987 C CA . GLU B 1 119 ? 6.805 -5.064 -14.077 1.00 28.45 754 GLU B CA 1
ATOM 1988 C C . GLU B 1 119 ? 7.256 -5.668 -12.740 1.00 29.41 754 GLU B C 1
ATOM 1989 O O . GLU B 1 119 ? 8.356 -6.259 -12.577 1.00 29.57 754 GLU B O 1
ATOM 1995 N N . ILE B 1 120 ? 6.359 -5.530 -11.744 1.00 30.40 755 ILE B N 1
ATOM 1996 C CA . ILE B 1 120 ? 6.705 -6.045 -10.413 1.00 28.58 755 ILE B CA 1
ATOM 1997 C C . ILE B 1 120 ? 6.663 -7.586 -10.414 1.00 26.91 755 ILE B C 1
ATOM 1998 O O . ILE B 1 120 ? 7.505 -8.222 -9.762 1.00 30.19 755 ILE B O 1
ATOM 2003 N N . LEU B 1 121 ? 5.725 -8.237 -11.104 1.00 27.34 756 LEU B N 1
ATOM 2004 C CA . LEU B 1 121 ? 5.726 -9.707 -11.179 1.00 31.60 756 LEU B CA 1
ATOM 2005 C C . LEU B 1 121 ? 7.018 -10.175 -11.841 1.00 35.18 756 LEU B C 1
ATOM 2006 O O . LEU B 1 121 ? 7.575 -11.202 -11.452 1.00 37.77 756 LEU B O 1
ATOM 2011 N N . GLU B 1 122 ? 7.469 -9.423 -12.848 1.00 33.69 757 GLU B N 1
ATOM 2012 C CA . GLU B 1 122 ? 8.708 -9.811 -13.540 1.00 36.61 757 GLU B CA 1
ATOM 2013 C C . GLU B 1 122 ? 9.857 -9.728 -12.568 1.00 35.90 757 GLU B C 1
ATOM 2014 O O . GLU B 1 122 ? 10.626 -10.734 -12.378 1.00 37.02 757 GLU B O 1
ATOM 2020 N N . LEU B 1 123 ? 9.990 -8.559 -11.927 1.00 31.81 758 LEU B N 1
ATOM 2021 C CA . LEU B 1 123 ? 11.019 -8.324 -10.953 1.00 31.40 758 LEU B CA 1
ATOM 2022 C C . LEU B 1 123 ? 11.058 -9.364 -9.812 1.00 37.27 758 LEU B C 1
ATOM 2023 O O . LEU B 1 123 ? 12.137 -9.653 -9.290 1.00 35.18 758 LEU B O 1
ATOM 2028 N N . THR B 1 124 ? 9.896 -9.893 -9.435 1.00 32.49 759 THR B N 1
ATOM 2029 C CA . THR B 1 124 ? 9.795 -10.788 -8.250 1.00 30.57 759 THR B CA 1
ATOM 2030 C C . THR B 1 124 ? 9.683 -12.257 -8.563 1.00 37.94 759 THR B C 1
ATOM 2031 O O . THR B 1 124 ? 9.231 -13.081 -7.743 1.00 34.69 759 THR B O 1
ATOM 2035 N N . ASP B 1 125 ? 10.024 -12.603 -9.784 1.00 32.11 760 ASP B N 1
ATOM 2036 C CA . ASP B 1 125 ? 9.783 -13.974 -10.288 1.00 36.64 760 ASP B CA 1
ATOM 2037 C C . ASP B 1 125 ? 8.412 -14.553 -9.931 1.00 34.00 760 ASP B C 1
ATOM 2038 O O . ASP B 1 125 ? 8.317 -15.730 -9.564 1.00 34.16 760 ASP B O 1
ATOM 2043 N N . GLY B 1 126 ? 7.335 -13.717 -10.039 1.00 27.01 761 GLY B N 1
ATOM 2044 C CA . GLY B 1 126 ? 5.994 -14.217 -9.938 1.00 28.49 761 GLY B CA 1
ATOM 2045 C C . GLY B 1 126 ? 5.466 -14.023 -8.501 1.00 25.73 761 GLY B C 1
ATOM 2046 O O . GLY B 1 126 ? 4.351 -14.383 -8.236 1.00 29.46 761 GLY B O 1
ATOM 2047 N N . TYR B 1 127 ? 6.340 -13.559 -7.618 1.00 26.42 762 TYR B N 1
ATOM 2048 C CA . TYR B 1 127 ? 5.889 -13.465 -6.173 1.00 24.63 762 TYR B CA 1
ATOM 2049 C C . TYR B 1 127 ? 4.799 -12.375 -6.049 1.00 22.95 762 TYR B C 1
ATOM 2050 O O . TYR B 1 127 ? 3.791 -12.649 -5.373 1.00 24.04 762 TYR B O 1
ATOM 2059 N N . GLY B 1 128 ? 5.082 -11.176 -6.479 1.00 23.62 763 GLY B N 1
ATOM 2060 C CA . GLY B 1 128 ? 4.203 -10.074 -6.217 1.00 24.97 763 GLY B CA 1
ATOM 2061 C C . GLY B 1 128 ? 4.653 -9.261 -5.035 1.00 21.89 763 GLY B C 1
ATOM 2062 O O . GLY B 1 128 ? 5.792 -9.135 -4.803 1.00 21.90 763 GLY B O 1
ATOM 2063 N N . VAL B 1 129 ? 3.700 -8.691 -4.320 1.00 30.00 764 VAL B N 1
ATOM 2064 C CA . VAL B 1 129 ? 3.990 -7.946 -3.115 1.00 30.00 764 VAL B CA 1
ATOM 2065 C C . VAL B 1 129 ? 3.101 -8.377 -1.919 1.00 30.00 764 VAL B C 1
ATOM 2066 O O . VAL B 1 129 ? 2.070 -8.933 -2.079 1.00 30.00 764 VAL B O 1
ATOM 2070 N N . ASP B 1 130 ? 3.575 -8.096 -0.720 1.00 17.69 765 ASP B N 1
ATOM 2071 C CA . ASP B 1 130 ? 2.894 -8.464 0.495 1.00 16.32 765 ASP B CA 1
ATOM 2072 C C . ASP B 1 130 ? 1.880 -7.415 0.937 1.00 17.77 765 ASP B C 1
ATOM 2073 O O . ASP B 1 130 ? 0.911 -7.774 1.498 1.00 16.51 765 ASP B O 1
ATOM 2078 N N . VAL B 1 131 ? 2.146 -6.145 0.630 1.00 17.08 766 VAL B N 1
ATOM 2079 C CA A VAL B 1 131 ? 1.137 -5.109 1.021 0.50 18.47 766 VAL B CA 1
ATOM 2080 C CA B VAL B 1 131 ? 1.224 -5.043 1.107 0.50 15.44 766 VAL B CA 1
ATOM 2081 C C . VAL B 1 131 ? 1.148 -4.080 -0.086 1.00 17.51 766 VAL B C 1
ATOM 2082 O O . VAL B 1 131 ? 2.224 -3.737 -0.642 1.00 18.37 766 VAL B O 1
ATOM 2089 N N . VAL B 1 132 ? -0.046 -3.646 -0.457 1.00 18.70 767 VAL B N 1
ATOM 2090 C CA . VAL B 1 132 ? -0.240 -2.529 -1.369 1.00 17.60 767 VAL B CA 1
ATOM 2091 C C . VAL B 1 132 ? -0.939 -1.383 -0.649 1.00 18.03 767 VAL B C 1
ATOM 2092 O O . VAL B 1 132 ? -1.945 -1.556 -0.061 1.00 19.18 767 VAL B O 1
ATOM 2096 N N . LEU B 1 133 ? -0.345 -0.208 -0.717 1.00 30.00 768 LEU B N 1
ATOM 2097 C CA . LEU B 1 133 ? -0.945 1.003 -0.194 1.00 30.00 768 LEU B CA 1
ATOM 2098 C C . LEU B 1 133 ? -1.401 1.827 -1.388 1.00 30.00 768 LEU B C 1
ATOM 2099 O O . LEU B 1 133 ? -0.639 2.493 -1.987 1.00 30.00 768 LEU B O 1
ATOM 2104 N N . ASN B 1 134 ? -2.661 1.672 -1.722 1.00 19.64 769 ASN B N 1
ATOM 2105 C CA . ASN B 1 134 ? -3.198 2.193 -2.956 1.00 20.89 769 ASN B CA 1
ATOM 2106 C C . ASN B 1 134 ? -3.912 3.515 -2.891 1.00 20.86 769 ASN B C 1
ATOM 2107 O O . ASN B 1 134 ? -4.770 3.702 -2.105 1.00 22.26 769 ASN B O 1
ATOM 2112 N N . SER B 1 135 ? -3.564 4.399 -3.801 1.00 21.44 770 SER B N 1
ATOM 2113 C CA . SER B 1 135 ? -4.322 5.626 -3.948 1.00 24.20 770 SER B CA 1
ATOM 2114 C C . SER B 1 135 ? -4.645 5.882 -5.404 1.00 26.96 770 SER B C 1
ATOM 2115 O O . SER B 1 135 ? -5.044 7.036 -5.742 1.00 31.06 770 SER B O 1
ATOM 2118 N N . LEU B 1 136 ? -4.564 4.833 -6.197 1.00 24.75 771 LEU B N 1
ATOM 2119 C CA . LEU B 1 136 ? -4.858 4.924 -7.659 1.00 24.65 771 LEU B CA 1
ATOM 2120 C C . LEU B 1 136 ? -6.249 4.466 -7.998 1.00 30.12 771 LEU B C 1
ATOM 2121 O O . LEU B 1 136 ? -6.857 3.650 -7.298 1.00 28.23 771 LEU B O 1
ATOM 2126 N N . ALA B 1 137 ? -6.776 4.993 -9.115 1.00 32.15 772 ALA B N 1
ATOM 2127 C CA . ALA B 1 137 ? -8.170 4.708 -9.467 1.00 33.67 772 ALA B CA 1
ATOM 2128 C C . ALA B 1 137 ? -8.342 3.580 -10.498 1.00 37.58 772 ALA B C 1
ATOM 2129 O O . ALA B 1 137 ? -7.369 3.154 -11.148 1.00 37.75 772 ALA B O 1
ATOM 2131 N N . GLY B 1 138 ? -9.575 3.075 -10.634 1.00 36.74 773 GLY B N 1
ATOM 2132 C CA . GLY B 1 138 ? -9.906 2.286 -11.846 1.00 39.39 773 GLY B CA 1
ATOM 2133 C C . GLY B 1 138 ? -9.150 0.983 -11.918 1.00 37.34 773 GLY B C 1
ATOM 2134 O O . GLY B 1 138 ? -9.186 0.211 -10.918 1.00 37.39 773 GLY B O 1
ATOM 2135 N N . GLU B 1 139 ? -8.515 0.705 -13.068 1.00 37.88 774 GLU B N 1
ATOM 2136 C CA . GLU B 1 139 ? -7.879 -0.613 -13.311 1.00 35.48 774 GLU B CA 1
ATOM 2137 C C . GLU B 1 139 ? -6.770 -0.859 -12.293 1.00 30.90 774 GLU B C 1
ATOM 2138 O O . GLU B 1 139 ? -6.462 -2.030 -12.014 1.00 30.53 774 GLU B O 1
ATOM 2140 N N . ALA B 1 140 ? -6.132 0.217 -11.798 1.00 28.91 775 ALA B N 1
ATOM 2141 C CA . ALA B 1 140 ? -5.067 0.025 -10.791 1.00 27.89 775 ALA B CA 1
ATOM 2142 C C . ALA B 1 140 ? -5.566 -0.769 -9.556 1.00 24.77 775 ALA B C 1
ATOM 2143 O O . ALA B 1 140 ? -4.702 -1.498 -8.928 1.00 24.08 775 ALA B O 1
ATOM 2145 N N . ILE B 1 141 ? -6.806 -0.662 -9.151 1.00 23.13 776 ILE B N 1
ATOM 2146 C CA . ILE B 1 141 ? -7.228 -1.430 -7.996 1.00 25.77 776 ILE B CA 1
ATOM 2147 C C . ILE B 1 141 ? -7.211 -2.920 -8.282 1.00 28.08 776 ILE B C 1
ATOM 2148 O O . ILE B 1 141 ? -6.720 -3.691 -7.523 1.00 24.32 776 ILE B O 1
ATOM 2153 N N . GLN B 1 142 ? -7.785 -3.308 -9.398 1.00 26.32 777 GLN B N 1
ATOM 2154 C CA . GLN B 1 142 ? -7.847 -4.700 -9.724 1.00 26.24 777 GLN B CA 1
ATOM 2155 C C . GLN B 1 142 ? -6.461 -5.250 -9.955 1.00 24.28 777 GLN B C 1
ATOM 2156 O O . GLN B 1 142 ? -6.178 -6.328 -9.538 1.00 26.14 777 GLN B O 1
ATOM 2162 N N . ARG B 1 143 ? -5.611 -4.499 -10.625 1.00 24.79 778 ARG B N 1
ATOM 2163 C CA . ARG B 1 143 ? -4.270 -5.002 -10.931 1.00 25.34 778 ARG B CA 1
ATOM 2164 C C . ARG B 1 143 ? -3.473 -5.112 -9.662 1.00 25.52 778 ARG B C 1
ATOM 2165 O O . ARG B 1 143 ? -2.682 -6.083 -9.484 1.00 25.83 778 ARG B O 1
ATOM 2173 N N . GLY B 1 144 ? -3.665 -4.164 -8.752 1.00 23.01 779 GLY B N 1
ATOM 2174 C CA . GLY B 1 144 ? -2.878 -4.231 -7.481 1.00 20.89 779 GLY B CA 1
ATOM 2175 C C . GLY B 1 144 ? -3.390 -5.433 -6.614 1.00 21.17 779 GLY B C 1
ATOM 2176 O O . GLY B 1 144 ? -2.539 -6.128 -5.978 1.00 22.90 779 GLY B O 1
ATOM 2177 N N . VAL B 1 145 ? -4.699 -5.737 -6.586 1.00 20.36 780 VAL B N 1
ATOM 2178 C CA . VAL B 1 145 ? -5.182 -6.906 -5.881 1.00 22.95 780 VAL B CA 1
ATOM 2179 C C . VAL B 1 145 ? -4.576 -8.184 -6.557 1.00 21.14 780 VAL B C 1
ATOM 2180 O O . VAL B 1 145 ? -4.182 -9.146 -5.845 1.00 21.10 780 VAL B O 1
ATOM 2184 N N . GLN B 1 146 ? -4.519 -8.160 -7.881 1.00 22.23 781 GLN B N 1
ATOM 2185 C CA . GLN B 1 146 ? -4.004 -9.331 -8.611 1.00 26.61 781 GLN B CA 1
ATOM 2186 C C . GLN B 1 146 ? -2.555 -9.649 -8.253 1.00 26.33 781 GLN B C 1
ATOM 2187 O O . GLN B 1 146 ? -2.242 -10.854 -8.158 1.00 29.01 781 GLN B O 1
ATOM 2193 N N . ILE B 1 147 ? -1.729 -8.665 -7.910 1.00 21.95 782 ILE B N 1
ATOM 2194 C CA . ILE B 1 147 ? -0.356 -8.966 -7.679 1.00 20.58 782 ILE B CA 1
ATOM 2195 C C . ILE B 1 147 ? -0.019 -9.202 -6.189 1.00 18.73 782 ILE B C 1
ATOM 2196 O O . ILE B 1 147 ? 1.158 -9.318 -5.820 1.00 21.37 782 ILE B O 1
ATOM 2201 N N . LEU B 1 148 ? -1.052 -9.319 -5.352 1.00 18.31 783 LEU B N 1
ATOM 2202 C CA . LEU B 1 148 ? -0.782 -9.718 -3.976 1.00 18.21 783 LEU B CA 1
ATOM 2203 C C . LEU B 1 148 ? -0.198 -11.131 -3.922 1.00 20.35 783 LEU B C 1
ATOM 2204 O O . LEU B 1 148 ? -0.696 -12.045 -4.582 1.00 20.34 783 LEU B O 1
ATOM 2209 N N . ALA B 1 149 ? 0.809 -11.285 -3.068 1.00 19.25 784 ALA B N 1
ATOM 2210 C CA . ALA B 1 149 ? 1.305 -12.638 -2.710 1.00 19.98 784 ALA B CA 1
ATOM 2211 C C . ALA B 1 149 ? 0.283 -13.339 -1.805 1.00 19.70 784 ALA B C 1
ATOM 2212 O O . ALA B 1 149 ? -0.601 -12.660 -1.238 1.00 18.16 784 ALA B O 1
ATOM 2214 N N . PRO B 1 150 ? 0.396 -14.612 -1.500 1.00 19.96 785 PRO B N 1
ATOM 2215 C CA . PRO B 1 150 ? -0.355 -15.297 -0.458 1.00 17.41 785 PRO B CA 1
ATOM 2216 C C . PRO B 1 150 ? -0.075 -14.515 0.866 1.00 17.23 785 PRO B C 1
ATOM 2217 O O . PRO B 1 150 ? 1.073 -14.088 1.151 1.00 18.23 785 PRO B O 1
ATOM 2221 N N . GLY B 1 151 ? -1.168 -14.288 1.620 1.00 16.27 786 GLY B N 1
ATOM 2222 C CA . GLY B 1 151 ? -1.059 -13.534 2.895 1.00 16.56 786 GLY B CA 1
ATOM 2223 C C . GLY B 1 151 ? -1.118 -12.023 2.612 1.00 17.74 786 GLY B C 1
ATOM 2224 O O . GLY B 1 151 ? -0.943 -11.271 3.541 1.00 17.29 786 GLY B O 1
ATOM 2225 N N . GLY B 1 152 ? -1.289 -11.639 1.378 1.00 16.61 787 GLY B N 1
ATOM 2226 C CA . GLY B 1 152 ? -1.161 -10.200 0.976 1.00 15.88 787 GLY B CA 1
ATOM 2227 C C . GLY B 1 152 ? -2.292 -9.313 1.563 1.00 16.87 787 GLY B C 1
ATOM 2228 O O . GLY B 1 152 ? -3.449 -9.756 1.707 1.00 17.69 787 GLY B O 1
ATOM 2229 N N . ARG B 1 153 ? -1.977 -8.059 1.791 1.00 15.74 788 ARG B N 1
ATOM 2230 C CA . ARG B 1 153 ? -2.938 -7.099 2.297 1.00 15.90 788 ARG B CA 1
ATOM 2231 C C . ARG B 1 153 ? -3.025 -5.910 1.344 1.00 16.07 788 ARG B C 1
ATOM 2232 O O . ARG B 1 153 ? -2.072 -5.255 1.144 1.00 16.67 788 ARG B O 1
ATOM 2240 N N . PHE B 1 154 ? -4.189 -5.692 0.753 1.00 17.02 789 PHE B N 1
ATOM 2241 C CA . PHE B 1 154 ? -4.444 -4.507 -0.121 1.00 17.04 789 PHE B CA 1
ATOM 2242 C C . PHE B 1 154 ? -5.139 -3.450 0.768 1.00 17.22 789 PHE B C 1
ATOM 2243 O O . PHE B 1 154 ? -6.100 -3.771 1.464 1.00 16.81 789 PHE B O 1
ATOM 2251 N N . ILE B 1 155 ? -4.564 -2.199 0.744 1.00 17.98 790 ILE B N 1
ATOM 2252 C CA . ILE B 1 155 ? -5.124 -1.125 1.568 1.00 16.37 790 ILE B CA 1
ATOM 2253 C C . ILE B 1 155 ? -5.533 -0.013 0.613 1.00 17.00 790 ILE B C 1
ATOM 2254 O O . ILE B 1 155 ? -4.705 0.472 -0.166 1.00 18.64 790 ILE B O 1
ATOM 2259 N N . GLU B 1 156 ? -6.818 0.248 0.617 1.00 16.92 791 GLU B N 1
ATOM 2260 C CA . GLU B 1 156 ? -7.443 1.289 -0.283 1.00 18.35 791 GLU B CA 1
ATOM 2261 C C . GLU B 1 156 ? -7.613 2.645 0.456 1.00 19.32 791 GLU B C 1
ATOM 2262 O O . GLU B 1 156 ? -8.350 2.689 1.412 1.00 20.72 791 GLU B O 1
ATOM 2268 N N . LEU B 1 157 ? -6.954 3.662 -0.045 1.00 20.71 792 LEU B N 1
ATOM 2269 C CA . LEU B 1 157 ? -7.052 4.978 0.495 1.00 21.75 792 LEU B CA 1
ATOM 2270 C C . LEU B 1 157 ? -7.927 5.917 -0.348 1.00 28.04 792 LEU B C 1
ATOM 2271 O O . LEU B 1 157 ? -8.111 7.026 0.027 1.00 30.24 792 LEU B O 1
ATOM 2276 N N . GLY B 1 158 ? -8.445 5.452 -1.464 1.00 28.20 793 GLY B N 1
ATOM 2277 C CA . GLY B 1 158 ? -9.237 6.304 -2.344 1.00 35.16 793 GLY B CA 1
ATOM 2278 C C . GLY B 1 158 ? -10.565 6.677 -1.729 1.00 42.72 793 GLY B C 1
ATOM 2279 O O . GLY B 1 158 ? -11.034 6.002 -0.861 1.00 34.21 793 GLY B O 1
ATOM 2280 N N . LYS B 1 159 ? -11.165 7.765 -2.209 1.00 44.95 794 LYS B N 1
ATOM 2281 C CA . LYS B 1 159 ? -12.476 8.208 -1.763 1.00 53.45 794 LYS B CA 1
ATOM 2282 C C . LYS B 1 159 ? -13.526 7.278 -2.294 1.00 49.99 794 LYS B C 1
ATOM 2283 O O . LYS B 1 159 ? -13.337 6.687 -3.319 1.00 44.87 794 LYS B O 1
ATOM 2289 N N . LYS B 1 160 ? -14.644 7.171 -1.591 1.00 47.73 795 LYS B N 1
ATOM 2290 C CA . LYS B 1 160 ? -15.665 6.113 -1.906 1.00 47.99 795 LYS B CA 1
ATOM 2291 C C . LYS B 1 160 ? -16.089 6.153 -3.391 1.00 54.29 795 LYS B C 1
ATOM 2292 O O . LYS B 1 160 ? -16.419 5.119 -4.013 1.00 49.38 795 LYS B O 1
ATOM 2298 N N . ASP B 1 161 ? -16.089 7.385 -3.899 1.00 52.36 796 ASP B N 1
ATOM 2299 C CA . ASP B 1 161 ? -16.105 7.754 -5.310 1.00 62.73 796 ASP B CA 1
ATOM 2300 C C . ASP B 1 161 ? -15.397 6.728 -6.205 1.00 56.98 796 ASP B C 1
ATOM 2301 O O . ASP B 1 161 ? -15.962 6.158 -7.157 1.00 54.14 796 ASP B O 1
ATOM 2306 N N . VAL B 1 162 ? -14.131 6.512 -5.870 1.00 51.45 797 VAL B N 1
ATOM 2307 C CA . VAL B 1 162 ? -13.184 5.768 -6.685 1.00 51.71 797 VAL B CA 1
ATOM 2308 C C . VAL B 1 162 ? -13.614 4.298 -6.922 1.00 50.25 797 VAL B C 1
ATOM 2309 O O . VAL B 1 162 ? -13.379 3.759 -8.012 1.00 52.94 797 VAL B O 1
ATOM 2313 N N . TYR B 1 163 ? -14.248 3.656 -5.924 1.00 51.08 798 TYR B N 1
ATOM 2314 C CA . TYR B 1 163 ? -14.605 2.242 -6.029 1.00 52.35 798 TYR B CA 1
ATOM 2315 C C . TYR B 1 163 ? -16.110 1.920 -5.830 1.00 49.30 798 TYR B C 1
ATOM 2316 O O . TYR B 1 163 ? -16.456 0.738 -5.730 1.00 48.55 798 TYR B O 1
ATOM 2325 N N . ALA B 1 164 ? -16.987 2.930 -5.767 1.00 53.17 799 ALA B N 1
ATOM 2326 C CA . ALA B 1 164 ? -18.447 2.721 -5.461 1.00 55.56 799 ALA B CA 1
ATOM 2327 C C . ALA B 1 164 ? -19.131 1.708 -6.361 1.00 53.65 799 ALA B C 1
ATOM 2328 O O . ALA B 1 164 ? -19.861 0.822 -5.888 1.00 48.53 799 ALA B O 1
ATOM 2330 N N . ASP B 1 165 ? -18.879 1.848 -7.661 1.00 56.10 800 ASP B N 1
ATOM 2331 C CA . ASP B 1 165 ? -19.368 0.914 -8.688 1.00 63.51 800 ASP B CA 1
ATOM 2332 C C . ASP B 1 165 ? -18.613 -0.421 -8.779 1.00 55.51 800 ASP B C 1
ATOM 2333 O O . ASP B 1 165 ? -19.037 -1.349 -9.473 1.00 55.81 800 ASP B O 1
ATOM 2338 N N . ALA B 1 166 ? -17.491 -0.531 -8.084 1.00 50.89 801 ALA B N 1
ATOM 2339 C CA . ALA B 1 166 ? -16.558 -1.613 -8.400 1.00 40.68 801 ALA B CA 1
ATOM 2340 C C . ALA B 1 166 ? -16.845 -2.852 -7.606 1.00 36.58 801 ALA B C 1
ATOM 2341 O O . ALA B 1 166 ? -17.318 -2.804 -6.460 1.00 36.27 801 ALA B O 1
ATOM 2343 N N . SER B 1 167 ? -16.611 -3.998 -8.205 1.00 36.05 802 SER B N 1
ATOM 2344 C CA . SER B 1 167 ? -16.805 -5.177 -7.425 1.00 33.79 802 SER B CA 1
ATOM 2345 C C . SER B 1 167 ? -15.484 -5.932 -7.353 1.00 36.66 802 SER B C 1
ATOM 2346 O O . SER B 1 167 ? -14.555 -5.679 -8.129 1.00 33.97 802 SER B O 1
ATOM 2349 N N . LEU B 1 168 ? -15.358 -6.761 -6.334 1.00 31.15 803 LEU B N 1
ATOM 2350 C CA . LEU B 1 168 ? -14.191 -7.573 -6.206 1.00 30.15 803 LEU B CA 1
ATOM 2351 C C . LEU B 1 168 ? -14.657 -9.029 -6.122 1.00 27.34 803 LEU B C 1
ATOM 2352 O O . LEU B 1 168 ? -15.470 -9.433 -5.247 1.00 30.18 803 LEU B O 1
ATOM 2357 N N . GLY B 1 169 ? -13.993 -9.882 -6.900 1.00 28.71 804 GLY B N 1
ATOM 2358 C CA . GLY B 1 169 ? -14.241 -11.312 -6.894 1.00 29.50 804 GLY B CA 1
ATOM 2359 C C . GLY B 1 169 ? -13.591 -11.864 -5.619 1.00 30.02 804 GLY B C 1
ATOM 2360 O O . GLY B 1 169 ? -12.399 -11.635 -5.445 1.00 29.32 804 GLY B O 1
ATOM 2361 N N . LEU B 1 170 ? -14.355 -12.505 -4.738 1.00 25.33 805 LEU B N 1
ATOM 2362 C CA . LEU B 1 170 ? -13.731 -13.054 -3.491 1.00 24.82 805 LEU B CA 1
ATOM 2363 C C . LEU B 1 170 ? -12.664 -14.132 -3.717 1.00 26.69 805 LEU B C 1
ATOM 2364 O O . LEU B 1 170 ? -11.752 -14.250 -2.929 1.00 24.78 805 LEU B O 1
ATOM 2369 N N . ALA B 1 171 ? -12.706 -14.894 -4.821 1.00 25.87 806 ALA B N 1
ATOM 2370 C CA . ALA B 1 171 ? -11.628 -15.767 -5.185 1.00 23.65 806 ALA B CA 1
ATOM 2371 C C . ALA B 1 171 ? -10.218 -15.076 -5.217 1.00 23.57 806 ALA B C 1
ATOM 2372 O O . ALA B 1 171 ? -9.204 -15.746 -4.906 1.00 23.22 806 ALA B O 1
ATOM 2374 N N . ALA B 1 172 ? -10.169 -13.784 -5.523 1.00 22.22 807 ALA B N 1
ATOM 2375 C CA . ALA B 1 172 ? -8.911 -13.100 -5.531 1.00 22.33 807 ALA B CA 1
ATOM 2376 C C . ALA B 1 172 ? -8.309 -12.976 -4.105 1.00 19.42 807 ALA B C 1
ATOM 2377 O O . ALA B 1 172 ? -7.100 -12.712 -4.052 1.00 22.33 807 ALA B O 1
ATOM 2379 N N . LEU B 1 173 ? -9.073 -13.214 -3.069 1.00 18.66 808 LEU B N 1
ATOM 2380 C CA . LEU B 1 173 ? -8.496 -13.081 -1.702 1.00 17.95 808 LEU B CA 1
ATOM 2381 C C . LEU B 1 173 ? -8.254 -14.450 -1.077 1.00 18.53 808 LEU B C 1
ATOM 2382 O O . LEU B 1 173 ? -7.885 -14.607 0.054 1.00 18.52 808 LEU B O 1
ATOM 2387 N N . ALA B 1 174 ? -8.480 -15.568 -1.857 1.00 19.12 809 ALA B N 1
ATOM 2388 C CA . ALA B 1 174 ? -8.484 -16.849 -1.143 1.00 19.66 809 ALA B CA 1
ATOM 2389 C C . ALA B 1 174 ? -7.215 -17.274 -0.533 1.00 16.27 809 ALA B C 1
ATOM 2390 O O . ALA B 1 174 ? -7.261 -18.105 0.417 1.00 19.26 809 ALA B O 1
ATOM 2392 N N . LYS B 1 175 ? -6.028 -16.818 -1.017 1.00 17.84 810 LYS 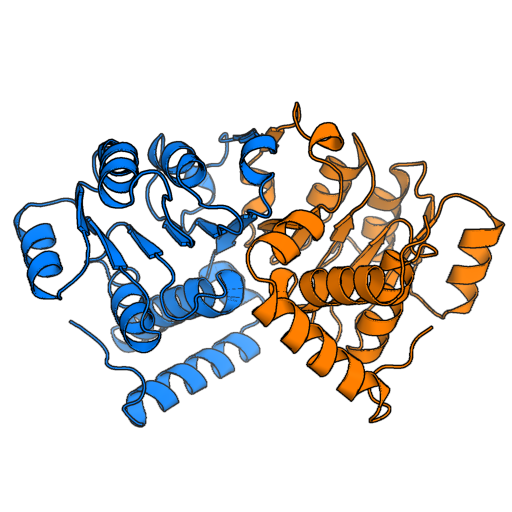B N 1
ATOM 2393 C CA . LYS B 1 175 ? -4.807 -17.276 -0.375 1.00 17.69 810 LYS B CA 1
ATOM 2394 C C . LYS B 1 175 ? -4.436 -16.328 0.842 1.00 16.54 810 LYS B C 1
ATOM 2395 O O . LYS B 1 175 ? -3.414 -15.630 0.795 1.00 16.81 810 LYS B O 1
ATOM 2401 N N . SER B 1 176 ? -5.340 -16.417 1.781 1.00 15.60 811 SER B N 1
ATOM 2402 C CA . SER B 1 176 ? -5.175 -15.637 3.060 1.00 13.79 811 SER B CA 1
ATOM 2403 C C . SER B 1 176 ? -4.950 -14.118 2.757 1.00 15.15 811 SER B C 1
ATOM 2404 O O . SER B 1 176 ? -4.135 -13.538 3.492 1.00 16.06 811 SER B O 1
ATOM 2407 N N . ALA B 1 177 ? -5.642 -13.594 1.742 1.00 15.05 812 ALA B N 1
ATOM 2408 C CA . ALA B 1 177 ? -5.374 -12.188 1.386 1.00 17.76 812 ALA B CA 1
ATOM 2409 C C . ALA B 1 177 ? -6.538 -11.341 1.935 1.00 15.31 812 ALA B C 1
ATOM 2410 O O . ALA B 1 177 ? -7.547 -11.821 2.394 1.00 16.20 812 ALA B O 1
ATOM 2412 N N . SER B 1 178 ? -6.385 -10.020 1.828 1.00 16.21 813 SER B N 1
ATOM 2413 C CA . SER B 1 178 ? -7.424 -9.161 2.440 1.00 15.06 813 SER B CA 1
ATOM 2414 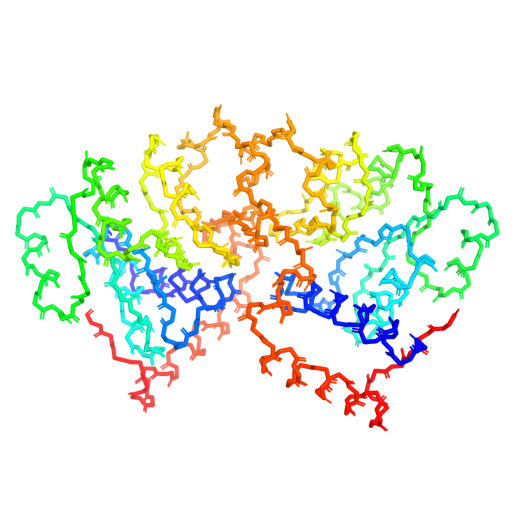C C . SER B 1 178 ? -7.423 -7.840 1.669 1.00 16.16 813 SER B C 1
ATOM 2415 O O . SER B 1 178 ? -6.447 -7.415 1.005 1.00 16.43 813 SER B O 1
ATOM 2418 N N . PHE B 1 179 ? -8.585 -7.168 1.805 1.00 15.39 814 PHE B N 1
ATOM 2419 C CA . PHE B 1 179 ? -8.799 -5.845 1.165 1.00 15.17 814 PHE B CA 1
ATOM 2420 C C . PHE B 1 179 ? -9.421 -4.965 2.290 1.00 13.94 814 PHE B C 1
ATOM 2421 O O . PHE B 1 179 ? -10.467 -5.298 2.879 1.00 15.32 814 PHE B O 1
ATOM 2429 N N . SER B 1 180 ? -8.681 -3.873 2.601 1.00 15.69 815 SER B N 1
ATOM 2430 C CA . SER B 1 180 ? -9.215 -3.019 3.702 1.00 16.81 815 SER B CA 1
ATOM 2431 C C . SER B 1 180 ? -9.248 -1.584 3.174 1.00 18.60 815 SER B C 1
ATOM 2432 O O . SER B 1 180 ? -8.288 -1.116 2.604 1.00 18.84 815 SER B O 1
ATOM 2435 N N . VAL B 1 181 ? -10.357 -0.893 3.504 1.00 18.08 816 VAL B N 1
ATOM 2436 C CA . VAL B 1 181 ? -10.399 0.547 3.143 1.00 19.24 816 VAL B CA 1
ATOM 2437 C C . VAL B 1 181 ? -9.981 1.334 4.396 1.00 19.05 816 VAL B C 1
ATOM 2438 O O . VAL B 1 181 ? -10.376 1.005 5.533 1.00 18.06 816 VAL B O 1
ATOM 2442 N N . VAL B 1 182 ? -9.160 2.391 4.195 1.00 17.12 817 VAL B N 1
ATOM 2443 C CA . VAL B 1 182 ? -8.805 3.259 5.306 1.00 19.51 817 VAL B CA 1
ATOM 2444 C C . VAL B 1 182 ? -9.292 4.668 4.908 1.00 20.00 817 VAL B C 1
ATOM 2445 O O . VAL B 1 182 ? -8.731 5.264 3.965 1.00 21.62 817 VAL B O 1
ATOM 2449 N N . ASP B 1 183 ? -10.243 5.180 5.702 1.00 18.26 818 ASP B N 1
ATOM 2450 C CA . ASP B 1 183 ? -10.727 6.620 5.562 1.00 22.43 818 ASP B CA 1
ATOM 2451 C C . ASP B 1 183 ? -10.286 7.293 6.867 1.00 19.55 818 ASP B C 1
ATOM 2452 O O . ASP B 1 183 ? -10.901 7.054 7.900 1.00 22.62 818 ASP B O 1
ATOM 2457 N N . LEU B 1 184 ? -9.167 8.011 6.809 1.00 22.57 819 LEU B N 1
ATOM 2458 C CA . LEU B 1 184 ? -8.605 8.623 8.020 1.00 23.98 819 LEU B CA 1
ATOM 2459 C C . LEU B 1 184 ? -9.581 9.650 8.647 1.00 25.26 819 LEU B C 1
ATOM 2460 O O . LEU B 1 184 ? -9.722 9.688 9.846 1.00 25.78 819 LEU B O 1
ATOM 2465 N N . ASP B 1 185 ? -10.241 10.467 7.820 1.00 29.26 820 ASP B N 1
ATOM 2466 C CA . ASP B 1 185 ? -11.227 11.474 8.374 1.00 29.90 820 ASP B CA 1
ATOM 2467 C C . ASP B 1 185 ? -12.269 10.807 9.206 1.00 25.93 820 ASP B C 1
ATOM 2468 O O . ASP B 1 185 ? -12.584 11.201 10.307 1.00 27.08 820 ASP B O 1
ATOM 2473 N N . LEU B 1 186 ? -12.825 9.690 8.700 1.00 22.82 821 LEU B N 1
ATOM 2474 C CA . LEU B 1 186 ? -13.787 8.971 9.439 1.00 24.61 821 LEU B CA 1
ATOM 2475 C C . LEU B 1 186 ? -13.160 8.410 10.700 1.00 21.05 821 LEU B C 1
ATOM 2476 O O . LEU B 1 186 ? -13.765 8.456 11.768 1.00 22.51 821 LEU B O 1
ATOM 2481 N N . ASN B 1 187 ? -11.983 7.763 10.597 1.00 21.91 822 ASN B N 1
ATOM 2482 C CA . ASN B 1 187 ? -11.399 7.131 11.750 1.00 20.37 822 ASN B CA 1
ATOM 2483 C C . ASN B 1 187 ? -11.170 8.157 12.929 1.00 20.84 822 ASN B C 1
ATOM 2484 O O . ASN B 1 187 ? -11.361 7.806 14.055 1.00 21.67 822 ASN B O 1
ATOM 2489 N N . LEU B 1 188 ? -10.754 9.342 12.508 1.00 23.49 823 LEU B N 1
ATOM 2490 C CA . LEU B 1 188 ? -10.441 10.419 13.495 1.00 25.25 823 LEU B CA 1
ATOM 2491 C C . LEU B 1 188 ? -11.696 10.881 14.153 1.00 26.28 823 LEU B C 1
ATOM 2492 O O . LEU B 1 188 ? -11.685 11.192 15.368 1.00 30.61 823 LEU B O 1
ATOM 2497 N N . LYS B 1 189 ? -12.741 10.990 13.386 1.00 27.57 824 LYS B N 1
ATOM 2498 C CA . LYS B 1 189 ? -14.061 11.378 13.899 1.00 32.37 824 LYS B CA 1
ATOM 2499 C C . LYS B 1 189 ? -14.553 10.389 14.906 1.00 28.55 824 LYS B C 1
ATOM 2500 O O . LYS B 1 189 ? -15.086 10.744 15.946 1.00 30.03 824 LYS B O 1
ATOM 2506 N N . LEU B 1 190 ? -14.438 9.082 14.564 1.00 29.01 825 LEU B N 1
ATOM 2507 C CA . LEU B 1 190 ? -14.989 8.098 15.466 1.00 27.21 825 LEU B CA 1
ATOM 2508 C C . LEU B 1 190 ? -14.168 7.786 16.695 1.00 24.43 825 LEU B C 1
ATOM 2509 O O . LEU B 1 190 ? -14.741 7.337 17.748 1.00 28.66 825 LEU B O 1
ATOM 2514 N N . GLN B 1 191 ? -12.822 7.885 16.641 1.00 24.02 826 GLN B N 1
ATOM 2515 C CA . GLN B 1 191 ? -11.970 7.441 17.740 1.00 23.67 826 GLN B CA 1
ATOM 2516 C C . GLN B 1 191 ? -10.858 8.497 17.967 1.00 24.89 826 GLN B C 1
ATOM 2517 O O . GLN B 1 191 ? -9.662 8.196 17.797 1.00 24.54 826 GLN B O 1
ATOM 2523 N N . PRO B 1 192 ? -11.279 9.764 18.339 1.00 24.91 827 PRO B N 1
ATOM 2524 C CA . PRO B 1 192 ? -10.220 10.766 18.370 1.00 25.61 827 PRO B CA 1
ATOM 2525 C C . PRO B 1 192 ? -9.165 10.487 19.448 1.00 24.44 827 PRO B C 1
ATOM 2526 O O . PRO B 1 192 ? -7.966 10.756 19.232 1.00 25.60 827 PRO B O 1
ATOM 2530 N N . ALA B 1 193 ? -9.547 9.941 20.583 1.00 25.23 828 ALA B N 1
ATOM 2531 C CA . ALA B 1 193 ? -8.554 9.595 21.635 1.00 26.23 828 ALA B CA 1
ATOM 2532 C C . ALA B 1 193 ? -7.503 8.566 21.235 1.00 27.86 828 ALA B C 1
ATOM 2533 O O . ALA B 1 193 ? -6.328 8.731 21.461 1.00 27.65 828 ALA B O 1
ATOM 2535 N N . ARG B 1 194 ? -7.976 7.497 20.554 1.00 24.98 829 ARG B N 1
ATOM 2536 C CA . ARG B 1 194 ? -7.073 6.507 20.058 1.00 24.21 829 ARG B CA 1
ATOM 2537 C C . ARG B 1 194 ? -6.027 7.062 19.049 1.0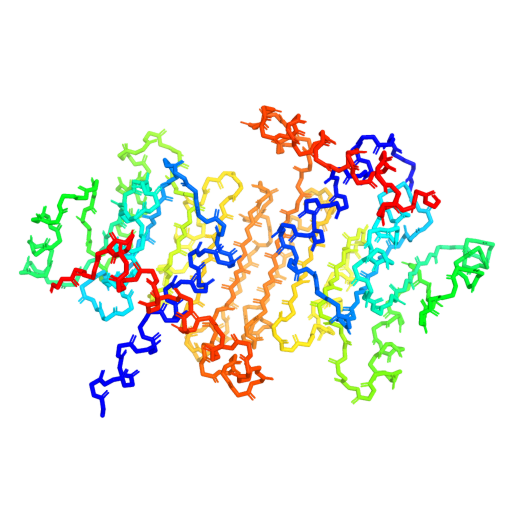0 21.47 829 ARG B C 1
ATOM 2538 O O . ARG B 1 194 ? -4.837 6.705 19.090 1.00 23.23 829 ARG B O 1
ATOM 2546 N N . TYR B 1 195 ? -6.471 7.969 18.162 1.00 21.09 830 TYR B N 1
ATOM 2547 C CA . TYR B 1 195 ? -5.532 8.542 17.205 1.00 21.09 830 TYR B CA 1
ATOM 2548 C C . TYR B 1 195 ? -4.626 9.622 17.845 1.00 22.90 830 TYR B C 1
ATOM 2549 O O . TYR B 1 195 ? -3.533 9.798 17.376 1.00 20.82 830 TYR B O 1
ATOM 2558 N N . ARG B 1 196 ? -5.118 10.293 18.909 1.00 23.23 831 ARG B N 1
ATOM 2559 C CA . ARG B 1 196 ? -4.160 11.191 19.627 1.00 24.99 831 ARG B CA 1
ATOM 2560 C C . ARG B 1 196 ? -3.104 10.364 20.248 1.00 22.51 831 ARG B C 1
ATOM 2561 O O . ARG B 1 196 ? -1.903 10.628 20.136 1.00 23.81 831 ARG B O 1
ATOM 2569 N N . GLN B 1 197 ? -3.470 9.233 20.819 1.00 22.44 832 GLN B N 1
ATOM 2570 C CA . GLN B 1 197 ? -2.457 8.393 21.364 1.00 22.07 832 GLN B CA 1
ATOM 2571 C C . GLN B 1 197 ? -1.479 7.808 20.335 1.00 22.97 832 GLN B C 1
ATOM 2572 O O . GLN B 1 197 ? -0.248 7.711 20.517 1.00 23.59 832 GLN B O 1
ATOM 2578 N N . LEU B 1 198 ? -2.035 7.386 19.178 1.00 21.89 833 LEU B N 1
ATOM 2579 C CA . LEU B 1 198 ? -1.185 6.873 18.148 1.00 20.47 833 LEU B CA 1
ATOM 2580 C C . LEU B 1 198 ? -0.218 7.944 17.652 1.00 21.26 833 LEU B C 1
ATOM 2581 O O . LEU B 1 198 ? 0.911 7.663 17.372 1.00 21.45 833 LEU B O 1
ATOM 2586 N N . LEU B 1 199 ? -0.692 9.182 17.502 1.00 21.66 834 LEU B N 1
ATOM 2587 C CA . LEU B 1 199 ? 0.230 10.224 17.102 1.00 22.12 834 LEU B CA 1
ATOM 2588 C C . LEU B 1 199 ? 1.381 10.415 18.100 1.00 20.63 834 LEU B C 1
ATOM 2589 O O . LEU B 1 199 ? 2.521 10.442 17.671 1.00 19.22 834 LEU B O 1
ATOM 2594 N N . GLN B 1 200 ? 1.058 10.317 19.396 1.00 21.53 835 GLN B N 1
ATOM 2595 C CA . GLN B 1 200 ? 2.138 10.392 20.417 1.00 22.17 835 GLN B CA 1
ATOM 2596 C C . GLN B 1 200 ? 3.101 9.193 20.250 1.00 22.14 835 GLN B C 1
ATOM 2597 O O . GLN B 1 200 ? 4.295 9.338 20.315 1.00 20.53 835 GLN B O 1
ATOM 2603 N N . HIS B 1 201 ? 2.544 7.966 20.027 1.00 20.65 836 HIS B N 1
ATOM 2604 C CA . HIS B 1 201 ? 3.397 6.852 19.754 1.00 21.28 836 HIS B CA 1
ATOM 2605 C C . HIS B 1 201 ? 4.365 6.975 18.591 1.00 19.19 836 HIS B C 1
ATOM 2606 O O . HIS B 1 201 ? 5.521 6.620 18.659 1.00 22.61 836 HIS B O 1
ATOM 2613 N N . ILE B 1 202 ? 3.852 7.413 17.443 1.00 18.31 837 ILE B N 1
ATOM 2614 C CA . ILE B 1 202 ? 4.640 7.650 16.296 1.00 19.54 837 ILE B CA 1
ATOM 2615 C C . ILE B 1 202 ? 5.740 8.756 16.524 1.00 20.37 837 ILE B C 1
ATOM 2616 O O . ILE B 1 202 ? 6.856 8.623 16.227 1.00 20.12 837 ILE B O 1
ATOM 2621 N N . LEU B 1 203 ? 5.298 9.814 17.198 1.00 21.84 838 LEU B N 1
ATOM 2622 C CA . LEU B 1 203 ? 6.254 10.905 17.434 1.00 22.91 838 LEU B CA 1
ATOM 2623 C C . LEU B 1 203 ? 7.347 10.466 18.398 1.00 19.94 838 LEU B C 1
ATOM 2624 O O . LEU B 1 203 ? 8.491 10.959 18.287 1.00 23.17 838 LEU B O 1
ATOM 2629 N N . GLN B 1 204 ? 7.045 9.625 19.356 1.00 21.08 839 GLN B N 1
ATOM 2630 C CA . GLN B 1 204 ? 8.150 9.046 20.166 1.00 22.25 839 GLN B CA 1
ATOM 2631 C C . GLN B 1 204 ? 9.177 8.329 19.365 1.00 22.82 839 GLN B C 1
ATOM 2632 O O . GLN B 1 204 ? 10.352 8.296 19.684 1.00 23.19 839 GLN B O 1
ATOM 2638 N N . HIS B 1 205 ? 8.774 7.680 18.289 1.00 21.78 840 HIS B N 1
ATOM 2639 C CA . HIS B 1 205 ? 9.722 7.058 17.428 1.00 22.04 840 HIS B CA 1
ATOM 2640 C C . HIS B 1 205 ? 10.556 8.076 16.721 1.00 23.37 840 HIS B C 1
ATOM 2641 O O . HIS B 1 205 ? 11.697 7.839 16.415 1.00 24.34 840 HIS B O 1
ATOM 2648 N N . VAL B 1 206 ? 9.980 9.224 16.426 1.00 24.21 841 VAL B N 1
ATOM 2649 C CA . VAL B 1 206 ? 10.778 10.315 15.807 1.00 24.74 841 VAL B CA 1
ATOM 2650 C C . VAL B 1 206 ? 11.768 10.862 16.882 1.00 22.75 841 VAL B C 1
ATOM 2651 O O . VAL B 1 206 ? 12.996 10.924 16.621 1.00 26.00 841 VAL B O 1
ATOM 2655 N N . ALA B 1 207 ? 11.220 11.069 18.090 1.00 25.06 842 ALA B N 1
ATOM 2656 C CA . ALA B 1 207 ? 12.015 11.716 19.156 1.00 25.39 842 ALA B CA 1
ATOM 2657 C C . ALA B 1 207 ? 13.176 10.786 19.567 1.00 26.48 842 ALA B C 1
ATOM 2658 O O . ALA B 1 207 ? 14.257 11.262 19.903 1.00 26.45 842 ALA B O 1
ATOM 2660 N N . ASP B 1 208 ? 12.978 9.458 19.531 1.00 28.90 843 ASP B N 1
ATOM 2661 C CA A ASP B 1 208 ? 14.052 8.535 19.952 0.50 27.64 843 ASP B CA 1
ATOM 2662 C CA B ASP B 1 208 ? 13.987 8.426 19.912 0.50 29.63 843 ASP B CA 1
ATOM 2663 C C . ASP B 1 208 ? 14.944 8.084 18.794 1.00 29.77 843 ASP B C 1
ATOM 2664 O O . ASP B 1 208 ? 15.863 7.291 18.951 1.00 31.75 843 ASP B O 1
ATOM 2673 N N . GLY B 1 209 ? 14.743 8.670 17.622 1.00 26.42 844 GLY B N 1
ATOM 2674 C CA . GLY B 1 209 ? 15.599 8.405 16.441 1.00 27.67 844 GLY B CA 1
ATOM 2675 C C . GLY B 1 209 ? 15.327 7.072 15.705 1.00 32.74 844 GLY B C 1
ATOM 2676 O O . GLY B 1 209 ? 16.032 6.745 14.772 1.00 33.34 844 GLY B O 1
ATOM 2677 N N . LYS B 1 210 ? 14.296 6.360 16.102 1.00 27.67 845 LYS B N 1
ATOM 2678 C CA . LYS B 1 210 ? 13.902 5.095 15.404 1.00 28.17 845 LYS B CA 1
ATOM 2679 C C . LYS B 1 210 ? 13.322 5.376 14.029 1.00 32.40 845 LYS B C 1
ATOM 2680 O O . LYS B 1 210 ? 13.563 4.623 13.042 1.00 33.19 845 LYS B O 1
ATOM 2686 N N . LEU B 1 211 ? 12.533 6.443 13.900 1.00 27.73 846 LEU B N 1
ATOM 2687 C CA . LEU B 1 211 ? 11.813 6.744 12.688 1.00 27.26 846 LEU B CA 1
ATOM 2688 C C . LEU B 1 211 ? 12.453 7.994 12.134 1.00 29.09 846 LEU B C 1
ATOM 2689 O O . LEU B 1 211 ? 12.365 9.016 12.786 1.00 31.41 846 LEU B O 1
ATOM 2694 N N . GLU B 1 212 ? 13.141 7.887 11.023 1.00 28.98 847 GLU B N 1
ATOM 2695 C CA . GLU B 1 212 ? 13.620 9.061 10.277 1.00 30.82 847 GLU B CA 1
ATOM 2696 C C . GLU B 1 212 ? 12.603 9.598 9.299 1.00 30.89 847 GLU B C 1
ATOM 2697 O O . GLU B 1 212 ? 12.249 8.902 8.357 1.00 32.34 847 GLU B O 1
ATOM 2703 N N . VAL B 1 213 ? 12.134 10.832 9.493 1.00 27.53 848 VAL B N 1
ATOM 2704 C CA . VAL B 1 213 ? 11.145 11.476 8.628 1.00 27.64 848 VAL B CA 1
ATOM 2705 C C . VAL B 1 213 ? 11.774 11.910 7.356 1.00 34.37 848 VAL B C 1
ATOM 2706 O O . VAL B 1 213 ? 12.630 12.787 7.393 1.00 34.74 848 VAL B O 1
ATOM 2710 N N . LEU B 1 214 ? 11.430 11.279 6.241 1.00 29.63 849 LEU B N 1
ATOM 2711 C CA . LEU B 1 214 ? 12.115 11.563 4.921 1.00 30.44 849 LEU B CA 1
ATOM 2712 C C . LEU B 1 214 ? 11.474 12.672 4.065 1.00 39.48 849 LEU B C 1
ATOM 2713 O O . LEU B 1 214 ? 10.339 13.044 4.310 1.00 40.55 849 LEU B O 1
#

GO terms:
  GO:0006633 fatty acid biosynthetic process (P, IDA)
  GO:0071770 DIM/DIP cell wall layer assembly (P, IDA)

Nearest PDB structures (foldseek):
  4oki-assembly2_B  TM=1.004E+00  e=2.149E-31  Mycobacterium tuberculosis H37Rv
  5bp4-assembly6_L  TM=9.545E-01  e=3.270E-19  Mycolicibacterium smegmatis MC2 155
  5bp4-assembly7_M  TM=9.536E-01  e=3.270E-19  Mycolicibacterium smegmatis MC2 155
  5bp4-assembly4_G  TM=9.536E-01  e=6.622E-19  Mycolicibacterium smegmatis MC2 155
  5bp4-assembly3_F  TM=9.538E-01  e=7.900E-19  Mycolicibacterium smegmatis MC2 155

Secondary structure (DSSP, 8-state):
-HHHHHHHHHHHHHIIIIIIT---TT-EEEETTTTSHHHHHHHHHHHHHT-EEEEEESSHHHHHHHHHT--SEEEETTSSHHHHHHHHHTTT--EEEEEE---THHHHHHHHTEEEEEEEEE-S-HHHHTT-EEEGGGGTTT-EEEE--HHHHHHH-HHHHHHHHHHHHHHHHTTSSPPP-/----HHHHHHHHHIIIIIIT---TT-EEEESSTTSHHHHHHHHHHHHHT-EEEEEESSHHHHHHHHTT--SEEEETTSSTHHHHHHHHTTT--EEEEEE---THHHHHHHHTEEEEEEEEE-S-HHHHTT-EEEGGGGTTT-EEEE--HHHHHHH-HHHHHHHHHHHHHHHHTTSS---

Foldseek 3Di:
DVVVLLLVLQLQLCCQCVVQLVHAAAFEEEQEQLLDSNNLSNVLVCVLRNYQYEYEHADPVSQVVVVVVPHDYYYHNVDLVVLVVQCVSVVNQAGQEYADAHADPNQQSNLQRHHQLHEYEYAYPCVRCVVPDDDCVSQPSNYYYHYDDVVVVCVVCVVVSVVVSVVVVVCVVVVSTDRDD/DEDDLLCLQLVLCCQCVVQQVHAAAFEEEQEQLLYSNNLSNVLVCVLRHYQYEYEHADPVSQVVVVVVPHDYYYHLVDLVVLVVVCVVVVNAAGQEYDDAHADPNQVSNLQRHHQLHEYEYAYDCVRDVVHDDDCVSQPSNYYYYYDDPVVVCVVCVPVSVVVSVVVVVCVVVVSGDRD